Protein AF-A0A7V9URZ0-F1 (afdb_monomer_lite)

Foldseek 3Di:
DDPPPPQDPVSVVVCVPDNDPVSLLVVLVVVVQVLLVLLQQDDPPVPDCDLVNLLVVVCPPPDQDDPPDLVNLLSSLVSVVVVLVVTDPVNSCQLQPPNPPCPVVDDSVCCVDPVNVVVSVSSVSSVVSVVVSNLSSVLLVVLQVLLPDPDPPNPDDPPVDSDWDWDWDQDPPRDTDIDTPPSCSSCPPPDSLQFHQAPQRRRTDGHPDSPDRHRDPVSVVVVVVVVVVVVVVVVVVVD

Secondary structure (DSSP, 8-state):
--------HHHHHHHHHS--HHHHHHHHHHHHHHHHHHHHHSPPTTTPPPHHHHHHHHGGGS-PPPTTSHHHHHHHHHHHHHHHTTS-HHHHHHHHGGGTTTGGG--GGGTTSGGGHHHHHHHHHHHHHHHHHHHHHHHHHHHHHHTT-----TTSS--------EEEEE-GGG-EEEEEPHHHHHHTTS-GGGEEE-TTT--EEE-SSTT--SSSHHHHHHHHHHHHHHHHHHHHHT-

Sequence (239 aa):
MSRKELHTPEDRYRMYLHPTKDDLKSLKMERLERYIELANMLPSERVALDLDEFLREEAKDSAVPKEGTIESWVYKFKILLPYLDRFPSDFRDYVLGDAVEDYRKLDVTKLEDESSRPHLVAILGALDRYREFRQVREKLRLIARHFKKDTPQWSKFFHGSIGISTTLRMGHGGKLEIHLDHFVETVQGLEAERIRECPVCQRIFWAHPISKMSCSTRCRNLFNVRKHRALMKKNKAHK

Radius of gyration: 22.49 Å; chains: 1; bounding box: 73×41×57 Å

pLDDT: mean 83.59, std 13.34, range [35.88, 97.88]

Structure (mmCIF, N/CA/C/O backbone):
data_AF-A0A7V9URZ0-F1
#
_entry.id   AF-A0A7V9URZ0-F1
#
loop_
_atom_site.group_PDB
_atom_site.id
_atom_site.type_symbol
_atom_site.label_atom_id
_atom_site.label_alt_id
_atom_site.label_comp_id
_atom_site.label_asym_id
_atom_site.label_entity_id
_atom_site.label_seq_id
_atom_site.pdbx_PDB_ins_code
_atom_site.Cartn_x
_atom_site.Cartn_y
_atom_site.Cartn_z
_atom_site.occupancy
_atom_site.B_iso_or_equiv
_atom_site.auth_seq_id
_atom_site.auth_comp_id
_atom_site.auth_asym_id
_atom_site.auth_atom_id
_atom_site.pdbx_PDB_model_num
ATOM 1 N N . MET A 1 1 ? -3.549 12.862 -24.454 1.00 38.47 1 MET A N 1
ATOM 2 C CA . MET A 1 1 ? -4.997 12.572 -24.429 1.00 38.47 1 MET A CA 1
ATOM 3 C C . MET A 1 1 ? -5.457 12.665 -22.986 1.00 38.47 1 MET A C 1
ATOM 5 O O . MET A 1 1 ? -4.943 11.937 -22.146 1.00 38.47 1 MET A O 1
ATOM 9 N N . SER A 1 2 ? -6.285 13.663 -22.689 1.00 35.88 2 SER A N 1
ATOM 10 C CA . SER A 1 2 ? -6.680 14.061 -21.336 1.00 35.88 2 SER A CA 1
ATOM 11 C C . SER A 1 2 ? -7.869 13.219 -20.870 1.00 35.88 2 SER A C 1
ATOM 13 O O . SER A 1 2 ? -8.983 13.450 -21.324 1.00 35.88 2 SER A O 1
ATOM 15 N N . ARG A 1 3 ? -7.647 12.247 -19.971 1.00 43.66 3 ARG A N 1
ATOM 16 C CA . ARG A 1 3 ? -8.722 11.577 -19.214 1.00 43.66 3 ARG A CA 1
ATOM 17 C C . ARG A 1 3 ? -9.253 12.542 -18.150 1.00 43.66 3 ARG A C 1
ATOM 19 O O . ARG A 1 3 ? -8.839 12.490 -16.997 1.00 43.66 3 ARG A O 1
ATOM 26 N N . LYS A 1 4 ? -10.120 13.462 -18.555 1.00 47.94 4 LYS A N 1
ATOM 27 C CA . LYS A 1 4 ? -10.988 14.228 -17.652 1.00 47.94 4 LYS A CA 1
ATOM 28 C C . LYS A 1 4 ? -12.369 14.366 -18.287 1.00 47.94 4 LYS A C 1
ATOM 30 O O . LYS A 1 4 ? -12.877 15.467 -18.441 1.00 47.94 4 LYS A O 1
ATOM 35 N N . GLU A 1 5 ? -12.956 13.246 -18.686 1.00 56.69 5 GLU A N 1
ATOM 36 C CA . GLU A 1 5 ? -14.409 13.188 -18.811 1.00 56.69 5 GLU A CA 1
ATOM 37 C C . GLU A 1 5 ? -14.922 12.843 -17.416 1.00 56.69 5 GLU A C 1
ATOM 39 O O . GLU A 1 5 ? -14.713 11.748 -16.897 1.00 56.69 5 GLU A O 1
ATOM 44 N N . LEU A 1 6 ? -15.440 13.864 -16.735 1.00 44.16 6 LEU A N 1
ATOM 45 C CA . LEU A 1 6 ? -16.099 13.715 -15.447 1.00 44.16 6 LEU A CA 1
ATOM 46 C C . LEU A 1 6 ? -17.379 12.914 -15.693 1.00 44.16 6 LEU A C 1
ATOM 48 O O . LEU A 1 6 ? -18.340 13.457 -16.226 1.00 44.16 6 LEU A O 1
ATOM 52 N N . HIS A 1 7 ? -17.369 11.630 -15.329 1.00 66.62 7 HIS A N 1
ATOM 53 C CA . HIS A 1 7 ? -18.578 10.808 -15.269 1.00 66.62 7 HIS A CA 1
ATOM 54 C C . HIS A 1 7 ? -19.665 11.546 -14.488 1.00 66.62 7 HIS A C 1
ATOM 56 O O . HIS A 1 7 ? -19.395 12.035 -13.380 1.00 66.62 7 HIS A O 1
ATOM 62 N N . THR A 1 8 ? -20.874 11.624 -15.049 1.00 81.00 8 THR A N 1
ATOM 63 C CA . THR A 1 8 ? -22.004 12.209 -14.327 1.00 81.00 8 THR A CA 1
ATOM 64 C C . THR A 1 8 ? -22.307 11.365 -13.080 1.00 81.00 8 THR A C 1
ATOM 66 O O . THR A 1 8 ? -21.913 10.193 -12.995 1.00 81.00 8 THR A O 1
ATOM 69 N N . PRO A 1 9 ? -22.983 11.923 -12.063 1.00 73.88 9 PRO A N 1
ATOM 70 C CA . PRO A 1 9 ? -23.456 11.134 -10.930 1.00 73.88 9 PRO A CA 1
ATOM 71 C C . PRO A 1 9 ? -24.285 9.906 -11.350 1.00 73.88 9 PRO A C 1
ATOM 73 O O . PRO A 1 9 ? -24.167 8.864 -10.702 1.00 73.88 9 PRO A O 1
ATOM 76 N N . GLU A 1 10 ? -25.058 9.978 -12.447 1.00 71.69 10 GLU A N 1
ATOM 77 C CA . GLU A 1 10 ? -25.803 8.822 -12.971 1.00 71.69 10 GLU A CA 1
ATOM 78 C C . GLU A 1 10 ? -24.891 7.731 -13.550 1.00 71.69 10 GLU A C 1
ATOM 80 O O . GLU A 1 10 ? -25.138 6.547 -13.311 1.00 71.69 10 GLU A O 1
ATOM 85 N N . ASP A 1 11 ? -23.809 8.097 -14.245 1.00 69.81 11 ASP A N 1
ATOM 86 C CA . ASP A 1 11 ? -22.825 7.131 -14.755 1.00 69.81 11 ASP A CA 1
ATOM 87 C C . ASP A 1 11 ? -22.147 6.367 -13.612 1.00 69.81 11 ASP A C 1
ATOM 89 O O . ASP A 1 11 ? -21.963 5.147 -13.686 1.00 69.81 11 ASP A O 1
ATOM 93 N N . ARG A 1 12 ? -21.843 7.064 -12.507 1.00 66.94 12 ARG A N 1
ATOM 94 C CA . ARG A 1 12 ? -21.329 6.421 -11.289 1.00 66.94 12 ARG A CA 1
ATOM 95 C C . ARG A 1 12 ? -22.351 5.440 -10.722 1.00 66.94 12 ARG A C 1
ATOM 97 O O . ARG A 1 12 ? -21.992 4.309 -10.414 1.00 66.94 12 ARG A O 1
ATOM 104 N N . TYR A 1 13 ? -23.624 5.828 -10.639 1.00 70.75 13 TYR A N 1
ATOM 105 C CA . TYR A 1 13 ? -24.702 4.951 -10.166 1.00 70.75 13 TYR A CA 1
ATOM 106 C C . TYR A 1 13 ? -24.879 3.695 -11.026 1.00 70.75 13 TYR A C 1
ATOM 108 O O . TYR A 1 13 ? -25.037 2.596 -10.490 1.00 70.75 13 TYR A O 1
ATOM 116 N N . ARG A 1 14 ? -24.798 3.826 -12.355 1.00 69.44 14 ARG A N 1
ATOM 117 C CA . ARG A 1 14 ? -24.900 2.691 -13.281 1.00 69.44 14 ARG A CA 1
ATOM 118 C C . ARG A 1 14 ? -23.749 1.695 -13.104 1.00 69.44 14 ARG A C 1
ATOM 120 O O . ARG A 1 14 ? -24.002 0.490 -13.107 1.00 69.44 14 ARG A O 1
ATOM 127 N N . MET A 1 15 ? -22.525 2.181 -12.871 1.00 63.62 15 MET A N 1
ATOM 128 C CA . MET A 1 15 ? -21.373 1.336 -12.519 1.00 63.62 15 MET A CA 1
ATOM 129 C C . MET A 1 15 ? -21.600 0.526 -11.236 1.00 63.62 15 MET A C 1
ATOM 131 O O . MET A 1 15 ? -21.127 -0.604 -11.149 1.00 63.62 15 MET A O 1
ATOM 135 N N . TYR A 1 16 ? -22.312 1.065 -10.242 1.00 69.19 16 TYR A N 1
ATOM 136 C CA . TYR A 1 16 ? -22.533 0.353 -8.978 1.00 69.19 16 TYR A CA 1
ATOM 137 C C . TYR A 1 16 ? -23.554 -0.784 -9.086 1.00 69.19 16 TYR A C 1
ATOM 139 O O . TYR A 1 16 ? -23.423 -1.776 -8.373 1.00 69.19 16 TYR A O 1
ATOM 147 N N . LEU A 1 17 ? -24.555 -0.666 -9.963 1.00 77.00 17 LEU A N 1
ATOM 148 C CA . LEU A 1 17 ? -25.628 -1.660 -10.063 1.00 77.00 17 LEU A CA 1
ATOM 149 C C . LEU A 1 17 ? -25.276 -2.825 -10.997 1.00 77.00 17 LEU A C 1
ATOM 151 O O . LEU A 1 17 ? -25.585 -3.974 -10.682 1.00 77.00 17 LEU A O 1
ATOM 155 N N . HIS A 1 18 ? -24.606 -2.552 -12.122 1.00 82.94 18 HIS A N 1
ATOM 156 C CA . HIS A 1 18 ? -24.269 -3.568 -13.128 1.00 82.94 18 HIS A CA 1
ATOM 157 C C . HIS A 1 18 ? -22.912 -3.279 -13.794 1.00 82.94 18 HIS A C 1
ATOM 159 O O . HIS A 1 18 ? -22.875 -2.913 -14.972 1.00 82.94 18 HIS A O 1
ATOM 165 N N . PRO A 1 19 ? -21.786 -3.424 -13.073 1.00 83.06 19 PRO A N 1
ATOM 166 C CA . PRO A 1 19 ? -20.475 -3.129 -13.633 1.00 83.06 19 PRO A CA 1
ATOM 167 C C . PRO A 1 19 ? -20.129 -4.109 -14.759 1.00 83.06 19 PRO A C 1
ATOM 169 O O . PRO A 1 19 ? -20.250 -5.330 -14.612 1.00 83.06 19 PRO A O 1
ATOM 172 N N . THR A 1 20 ? -19.656 -3.588 -15.890 1.00 89.06 20 THR A N 1
ATOM 173 C CA . THR A 1 20 ? -19.081 -4.422 -16.947 1.00 89.06 20 THR A CA 1
ATOM 174 C C . THR A 1 20 ? -17.734 -5.005 -16.499 1.00 89.06 20 THR A C 1
ATOM 176 O O . THR A 1 20 ? -17.126 -4.572 -15.516 1.00 89.06 20 THR A O 1
ATOM 179 N N . LYS A 1 21 ? -17.214 -5.998 -17.233 1.00 87.94 21 LYS A N 1
ATOM 180 C CA . LYS A 1 21 ? -15.870 -6.542 -16.958 1.00 87.94 21 LYS A CA 1
ATOM 181 C C . LYS A 1 21 ? -14.780 -5.467 -17.052 1.00 87.94 21 LYS A C 1
ATOM 183 O O . LYS A 1 21 ? -13.823 -5.512 -16.279 1.00 87.94 21 LYS A O 1
ATOM 188 N N . ASP A 1 22 ? -14.937 -4.512 -17.965 1.00 88.50 22 ASP A N 1
ATOM 189 C CA . ASP A 1 22 ? -13.991 -3.411 -18.141 1.00 88.50 22 ASP A CA 1
ATOM 190 C C . ASP A 1 22 ? -14.096 -2.387 -17.004 1.00 88.50 22 ASP A C 1
ATOM 192 O O . ASP A 1 22 ? -13.061 -1.930 -16.511 1.00 88.50 22 ASP A O 1
ATOM 196 N N . ASP A 1 23 ? -15.305 -2.122 -16.496 1.00 86.19 23 ASP A N 1
ATOM 197 C CA . ASP A 1 23 ? -15.519 -1.265 -15.319 1.00 86.19 23 ASP A CA 1
ATOM 198 C C . ASP A 1 23 ? -14.847 -1.852 -14.076 1.00 86.19 23 ASP A C 1
ATOM 200 O O . ASP A 1 23 ? -14.104 -1.163 -13.374 1.00 86.19 23 ASP A O 1
ATOM 204 N N . LEU A 1 24 ? -15.034 -3.156 -13.837 1.00 87.31 24 LEU A N 1
ATOM 205 C CA . LEU A 1 24 ? -14.382 -3.861 -12.731 1.00 87.31 24 LEU A CA 1
ATOM 206 C C . LEU A 1 24 ? -12.860 -3.809 -12.856 1.00 87.31 24 LEU A C 1
ATOM 208 O O . LEU A 1 24 ? -12.161 -3.601 -11.862 1.00 87.31 24 LEU A O 1
ATOM 212 N N . LYS A 1 25 ? -12.331 -3.983 -14.071 1.00 90.50 25 LYS A N 1
ATOM 213 C CA . LYS A 1 25 ? -10.893 -3.889 -14.326 1.00 90.50 25 LYS A CA 1
ATOM 214 C C . LYS A 1 25 ? -10.374 -2.476 -14.062 1.00 90.50 25 LYS A C 1
ATOM 216 O O . LYS A 1 25 ? -9.327 -2.337 -13.435 1.00 90.50 25 LYS A O 1
ATOM 221 N N . SER A 1 26 ? -11.095 -1.444 -14.498 1.00 90.19 26 SER A N 1
ATOM 222 C CA . SER A 1 26 ? -10.733 -0.044 -14.257 1.00 90.19 26 SER A CA 1
ATOM 223 C C . SER A 1 26 ? -10.726 0.286 -12.764 1.00 90.19 26 SER A C 1
ATOM 225 O O . SER A 1 26 ? -9.738 0.815 -12.260 1.00 90.19 26 SER A O 1
ATOM 227 N N . LEU A 1 27 ? -11.767 -0.124 -12.034 1.00 90.62 27 LEU A N 1
ATOM 228 C CA . LEU A 1 27 ? -11.871 0.076 -10.589 1.00 90.62 27 LEU A CA 1
ATOM 229 C C . LEU A 1 27 ? -10.744 -0.635 -9.827 1.00 90.62 27 LEU A C 1
ATOM 231 O O . LEU A 1 27 ? -10.136 -0.063 -8.923 1.00 90.62 27 LEU A O 1
ATOM 235 N N . LYS A 1 28 ? -10.429 -1.881 -10.200 1.00 93.69 28 LYS A N 1
ATOM 236 C CA . LYS A 1 28 ? -9.294 -2.619 -9.626 1.00 93.69 28 LYS A CA 1
ATOM 237 C C . LYS A 1 28 ? -7.965 -1.920 -9.897 1.00 93.69 28 LYS A C 1
ATOM 239 O O . LYS A 1 28 ? -7.124 -1.852 -9.005 1.00 93.69 28 LYS A O 1
ATOM 244 N N . MET A 1 29 ? -7.782 -1.383 -11.102 1.00 94.56 29 MET A N 1
ATOM 245 C CA . MET A 1 29 ? -6.578 -0.633 -11.454 1.00 94.56 29 MET A CA 1
ATOM 246 C C . MET A 1 29 ? -6.441 0.655 -10.642 1.00 94.56 29 MET A C 1
ATOM 248 O O . MET A 1 29 ? -5.364 0.903 -10.110 1.00 94.56 29 MET A O 1
ATOM 252 N N . GLU A 1 30 ? -7.514 1.428 -10.484 1.00 93.50 30 GLU A N 1
ATOM 253 C CA . GLU A 1 30 ? -7.525 2.638 -9.653 1.00 93.50 30 GLU A CA 1
ATOM 254 C C . GLU A 1 30 ? -7.171 2.319 -8.192 1.00 93.50 30 GLU A C 1
ATOM 256 O O . GLU A 1 30 ? -6.294 2.950 -7.600 1.00 93.50 30 GLU A O 1
ATOM 261 N N . ARG A 1 31 ? -7.778 1.267 -7.627 1.00 93.38 31 ARG A N 1
ATOM 262 C CA . ARG A 1 31 ? -7.462 0.792 -6.271 1.00 93.38 31 ARG A CA 1
ATOM 263 C C . ARG A 1 31 ? -6.008 0.341 -6.139 1.00 93.38 31 ARG A C 1
ATOM 265 O O . ARG A 1 31 ? -5.354 0.678 -5.155 1.00 93.38 31 ARG A O 1
ATOM 272 N N . LEU A 1 32 ? -5.479 -0.392 -7.122 1.00 95.25 32 LEU A N 1
ATOM 273 C CA . LEU A 1 32 ? -4.075 -0.803 -7.126 1.00 95.25 32 LEU A CA 1
ATOM 274 C C . LEU A 1 32 ? -3.136 0.407 -7.193 1.00 95.25 32 LEU A C 1
ATOM 276 O O . LEU A 1 32 ? -2.148 0.452 -6.463 1.00 95.25 32 LEU A O 1
ATOM 280 N N . GLU A 1 33 ? -3.421 1.383 -8.054 1.00 94.88 33 GLU A N 1
ATOM 281 C CA . GLU A 1 33 ? -2.630 2.611 -8.154 1.00 94.88 33 GLU A CA 1
ATOM 282 C C . GLU A 1 33 ? -2.636 3.375 -6.832 1.00 94.88 33 GLU A C 1
ATOM 284 O O . GLU A 1 33 ? -1.565 3.774 -6.365 1.00 94.88 33 GLU A O 1
ATOM 289 N N . ARG A 1 34 ? -3.798 3.467 -6.172 1.00 91.62 34 ARG A N 1
ATOM 290 C CA . ARG A 1 34 ? -3.897 4.035 -4.829 1.00 91.62 34 ARG A CA 1
ATOM 291 C C . ARG A 1 34 ? -3.048 3.256 -3.835 1.00 91.62 34 ARG A C 1
ATOM 293 O O . ARG A 1 34 ? -2.254 3.878 -3.143 1.00 91.62 34 ARG A O 1
ATOM 300 N N . TYR A 1 35 ? -3.125 1.923 -3.796 1.00 92.81 35 TYR A N 1
ATOM 301 C CA . TYR A 1 35 ? -2.273 1.104 -2.923 1.00 92.81 35 TYR A CA 1
ATOM 302 C C . TYR A 1 35 ? -0.777 1.290 -3.193 1.00 92.81 35 TYR A C 1
ATOM 304 O O . TYR A 1 35 ? 0.015 1.298 -2.255 1.00 92.81 35 TYR A O 1
ATOM 312 N N . ILE A 1 36 ? -0.370 1.448 -4.453 1.00 95.12 36 ILE A N 1
ATOM 313 C CA . ILE A 1 36 ? 1.026 1.702 -4.826 1.00 95.12 36 ILE A CA 1
ATOM 314 C C . ILE A 1 36 ? 1.474 3.087 -4.354 1.00 95.12 36 ILE A C 1
ATOM 316 O O . ILE A 1 36 ? 2.581 3.224 -3.831 1.00 95.12 36 ILE A O 1
ATOM 320 N N . GLU A 1 37 ? 0.656 4.117 -4.561 1.00 92.38 37 GLU A N 1
ATOM 321 C CA . GLU A 1 37 ? 0.922 5.479 -4.095 1.00 92.38 37 GLU A CA 1
ATOM 322 C C . GLU A 1 37 ? 1.130 5.486 -2.580 1.00 92.38 37 GLU A C 1
ATOM 324 O O . GLU A 1 37 ? 2.194 5.870 -2.091 1.00 92.38 37 GLU A O 1
ATOM 329 N N . LEU A 1 38 ? 0.141 4.940 -1.882 1.00 86.94 38 LEU A N 1
ATOM 330 C CA . LEU A 1 38 ? 0.117 4.682 -0.458 1.00 86.94 38 LEU A CA 1
ATOM 331 C C . LEU A 1 38 ? 1.398 3.947 -0.009 1.00 86.94 38 LEU A C 1
ATOM 333 O O . LEU A 1 38 ? 2.206 4.502 0.731 1.00 86.94 38 LEU A O 1
ATOM 337 N N . ALA A 1 39 ? 1.696 2.763 -0.541 1.00 90.06 39 ALA A N 1
ATOM 338 C CA . ALA A 1 39 ? 2.888 1.984 -0.184 1.00 90.06 39 ALA A CA 1
ATOM 339 C C . ALA A 1 39 ? 4.225 2.729 -0.395 1.00 90.06 39 ALA A C 1
ATOM 341 O O . ALA A 1 39 ? 5.224 2.431 0.274 1.00 90.06 39 ALA A O 1
ATOM 342 N N . ASN A 1 40 ? 4.270 3.686 -1.325 1.00 91.88 40 ASN A N 1
ATOM 343 C CA . ASN A 1 40 ? 5.439 4.526 -1.583 1.00 91.88 40 ASN A CA 1
ATOM 344 C C . ASN A 1 40 ? 5.576 5.723 -0.635 1.00 91.88 40 ASN A C 1
ATOM 346 O O . ASN A 1 40 ? 6.649 6.330 -0.621 1.00 91.88 40 ASN A O 1
ATOM 350 N N . MET A 1 41 ? 4.536 6.065 0.130 1.00 88.81 41 MET A N 1
ATOM 351 C CA . MET A 1 41 ? 4.607 7.083 1.182 1.00 88.81 41 MET A CA 1
ATOM 352 C C . MET A 1 41 ? 5.410 6.579 2.382 1.00 88.81 41 MET A C 1
ATOM 354 O O . MET A 1 41 ? 6.083 7.376 3.028 1.00 88.81 41 MET A O 1
ATOM 358 N N . LEU A 1 42 ? 5.434 5.264 2.638 1.00 84.44 42 LEU A N 1
ATOM 359 C CA . LEU A 1 42 ? 6.291 4.706 3.685 1.00 84.44 42 LEU A CA 1
ATOM 360 C C . LEU A 1 42 ? 7.775 4.824 3.327 1.00 84.44 42 LEU A C 1
ATOM 362 O O . LEU A 1 42 ? 8.161 4.544 2.182 1.00 84.44 42 LEU A O 1
ATOM 366 N N . PRO A 1 43 ? 8.657 5.106 4.302 1.00 75.25 43 PRO A N 1
ATOM 367 C CA . PRO A 1 43 ? 10.088 5.193 4.054 1.00 75.25 43 PRO A CA 1
ATOM 368 C C . PRO A 1 43 ? 10.604 3.791 3.730 1.00 75.25 43 PRO A C 1
ATOM 370 O O . PRO A 1 43 ? 10.073 2.798 4.234 1.00 75.25 43 PRO A O 1
ATOM 373 N N . SER A 1 44 ? 11.572 3.645 2.820 1.00 69.75 44 SER A N 1
ATOM 374 C CA . SER A 1 44 ? 12.150 2.323 2.504 1.00 69.75 44 SER A CA 1
ATOM 375 C C . SER A 1 44 ? 12.609 1.611 3.785 1.00 69.75 44 SER A C 1
ATOM 377 O O . SER A 1 44 ? 13.033 2.307 4.698 1.00 69.75 44 SER A O 1
ATOM 379 N N . GLU A 1 45 ? 12.599 0.271 3.846 1.00 63.91 45 GLU A N 1
ATOM 380 C CA . GLU A 1 45 ? 13.095 -0.505 5.018 1.00 63.91 45 GLU A CA 1
ATOM 381 C C . GLU A 1 45 ? 14.487 -0.061 5.494 1.00 63.91 45 GLU A C 1
ATOM 383 O O . GLU A 1 45 ? 14.839 -0.227 6.646 1.00 63.91 45 GLU A O 1
ATOM 388 N N . ARG A 1 46 ? 15.286 0.538 4.604 1.00 56.19 46 ARG A N 1
ATOM 389 C CA . ARG A 1 46 ? 16.613 1.076 4.926 1.00 56.19 46 ARG A CA 1
ATOM 390 C C . ARG A 1 46 ? 16.608 2.380 5.736 1.00 56.19 46 ARG A C 1
ATOM 392 O O . ARG A 1 46 ? 17.678 2.835 6.110 1.00 56.19 46 ARG A O 1
ATOM 399 N N . VAL A 1 47 ? 15.456 3.033 5.877 1.00 53.88 47 VAL A N 1
ATOM 400 C CA . VAL A 1 47 ? 15.313 4.398 6.420 1.00 53.88 47 VAL A CA 1
ATOM 401 C C . VAL A 1 47 ? 14.228 4.469 7.493 1.00 53.88 47 VAL A C 1
ATOM 403 O O . VAL A 1 47 ? 14.328 5.285 8.401 1.00 53.88 47 VAL A O 1
ATOM 406 N N . ALA A 1 48 ? 13.186 3.643 7.396 1.00 52.78 48 ALA A N 1
ATOM 407 C CA . ALA A 1 48 ? 12.199 3.543 8.456 1.00 52.78 48 ALA A CA 1
ATOM 408 C C . ALA A 1 48 ? 12.770 2.665 9.568 1.00 52.78 48 ALA A C 1
ATOM 410 O O . ALA A 1 48 ? 12.957 1.473 9.336 1.00 52.78 48 ALA A O 1
ATOM 411 N N . LEU A 1 49 ? 12.958 3.236 10.761 1.00 55.09 49 LEU A N 1
ATOM 412 C CA . LEU A 1 49 ? 12.729 2.447 11.965 1.00 55.09 49 LEU A CA 1
ATOM 413 C C . LEU A 1 49 ? 11.330 1.852 11.792 1.00 55.09 49 LEU A C 1
ATOM 415 O O . LEU A 1 49 ? 10.378 2.583 11.475 1.00 55.09 49 LEU A O 1
ATOM 419 N N . ASP A 1 50 ? 11.226 0.531 11.882 1.00 67.56 50 ASP A N 1
ATOM 420 C CA . ASP A 1 50 ? 9.930 -0.139 11.932 1.00 67.56 50 ASP A CA 1
ATOM 421 C C . ASP A 1 50 ? 9.066 0.574 12.987 1.00 67.56 50 ASP A C 1
ATOM 423 O O . ASP A 1 50 ? 9.621 1.058 13.970 1.00 67.56 50 ASP A O 1
ATOM 427 N N . LEU A 1 51 ? 7.740 0.675 12.842 1.00 68.56 51 LEU A N 1
ATOM 428 C CA . LEU A 1 51 ? 6.934 1.197 13.957 1.00 68.56 51 LEU A CA 1
ATOM 429 C C . LEU A 1 51 ? 7.253 0.393 15.221 1.00 68.56 51 LEU A C 1
ATOM 431 O O . LEU A 1 51 ? 7.360 0.977 16.281 1.00 68.56 51 LEU A O 1
ATOM 435 N N . ASP A 1 52 ? 7.529 -0.906 15.090 1.00 70.50 52 ASP A N 1
ATOM 436 C CA . ASP A 1 52 ? 7.979 -1.769 16.187 1.00 70.50 52 ASP A CA 1
ATOM 437 C C . ASP A 1 52 ? 9.374 -1.417 16.732 1.00 70.50 52 ASP A C 1
ATOM 439 O O . ASP A 1 52 ? 9.697 -1.748 17.869 1.00 70.50 52 ASP A O 1
ATOM 443 N N . GLU A 1 53 ? 10.226 -0.782 15.934 1.00 75.00 53 GLU A N 1
ATOM 444 C CA . GLU A 1 53 ? 11.543 -0.288 16.339 1.00 75.00 53 GLU A CA 1
ATOM 445 C C . GLU A 1 53 ? 11.437 1.109 16.958 1.00 75.00 53 GLU A C 1
ATOM 447 O O . GLU A 1 53 ? 12.004 1.339 18.016 1.00 75.00 53 GLU A O 1
ATOM 452 N N . PHE A 1 54 ? 10.621 1.995 16.383 1.00 73.31 54 PHE A N 1
ATOM 453 C CA . PHE A 1 54 ? 10.265 3.287 16.968 1.00 73.31 54 PHE A CA 1
ATOM 454 C C . PHE A 1 54 ? 9.545 3.105 18.315 1.00 73.31 54 PHE A C 1
ATOM 456 O O . PHE A 1 54 ? 9.903 3.741 19.299 1.00 73.31 54 PHE A O 1
ATOM 463 N N . LEU A 1 55 ? 8.608 2.152 18.391 1.00 70.25 55 LEU A N 1
ATOM 464 C CA . LEU A 1 55 ? 7.971 1.686 19.625 1.00 70.25 55 LEU A CA 1
ATOM 465 C C . LEU A 1 55 ? 9.017 1.171 20.613 1.00 70.25 55 LEU A C 1
ATOM 467 O O . LEU A 1 55 ? 8.925 1.480 21.791 1.00 70.25 55 LEU A O 1
ATOM 471 N N . ARG A 1 56 ? 10.012 0.398 20.156 1.00 76.56 56 ARG A N 1
ATOM 472 C CA . ARG A 1 56 ? 11.092 -0.101 21.020 1.00 76.56 56 ARG A CA 1
ATOM 473 C C . ARG A 1 56 ? 12.005 1.007 21.527 1.00 76.56 56 ARG A C 1
ATOM 475 O O . ARG A 1 56 ? 12.477 0.894 22.650 1.00 76.56 56 ARG A O 1
ATOM 482 N N . GLU A 1 57 ? 12.284 2.029 20.726 1.00 81.56 57 GLU A N 1
ATOM 483 C CA . GLU A 1 57 ? 13.090 3.180 21.136 1.00 81.56 57 GLU A CA 1
ATOM 484 C C . GLU A 1 57 ? 12.356 4.041 22.164 1.00 81.56 57 GLU A C 1
ATOM 486 O O . GLU A 1 57 ? 12.915 4.289 23.228 1.00 81.56 57 GLU A O 1
ATOM 491 N N . GLU A 1 58 ? 11.098 4.399 21.904 1.00 75.94 58 GLU A N 1
ATOM 492 C CA . GLU A 1 58 ? 10.240 5.149 22.838 1.00 75.94 58 GLU A CA 1
ATOM 493 C C . GLU A 1 58 ? 9.926 4.349 24.119 1.00 75.94 58 GLU A C 1
ATOM 495 O O . GLU A 1 58 ? 9.746 4.910 25.198 1.00 75.94 58 GLU A O 1
ATOM 500 N N . ALA A 1 59 ? 9.889 3.015 24.035 1.00 73.94 59 ALA A N 1
ATOM 501 C CA . ALA A 1 59 ? 9.660 2.136 25.179 1.00 73.94 59 ALA A CA 1
ATOM 502 C C . ALA A 1 59 ? 10.863 1.979 26.116 1.00 73.94 59 ALA A C 1
ATOM 504 O O . ALA A 1 59 ? 10.678 1.458 27.214 1.00 73.94 59 ALA A O 1
ATOM 505 N N . LYS A 1 60 ? 12.082 2.391 25.731 1.00 80.69 60 LYS A N 1
ATOM 506 C CA . LYS A 1 60 ? 13.277 2.193 26.579 1.00 80.69 60 LYS A CA 1
ATOM 507 C C . LYS A 1 60 ? 13.135 2.829 27.963 1.00 80.69 60 LYS A C 1
ATOM 509 O O . LYS A 1 60 ? 13.682 2.287 28.919 1.00 80.69 60 LYS A O 1
ATOM 514 N N . ASP A 1 61 ? 12.339 3.892 28.063 1.00 76.12 61 ASP A N 1
ATOM 515 C CA . ASP A 1 61 ? 12.162 4.669 29.291 1.00 76.12 61 ASP A CA 1
ATOM 516 C C . ASP A 1 61 ? 10.756 4.532 29.912 1.00 76.12 61 ASP A C 1
ATOM 518 O O . ASP A 1 61 ? 10.466 5.153 30.933 1.00 76.12 61 ASP A O 1
ATOM 522 N N . SER A 1 62 ? 9.863 3.722 29.325 1.00 79.06 62 SER A N 1
ATOM 523 C CA . SER A 1 62 ? 8.461 3.594 29.756 1.00 79.06 62 SER A CA 1
ATOM 524 C C . SER A 1 62 ? 8.049 2.142 29.988 1.00 79.06 62 SER A C 1
ATOM 526 O O . SER A 1 62 ? 8.378 1.250 29.211 1.00 79.06 62 SER A O 1
ATOM 528 N N . ALA A 1 63 ? 7.255 1.893 31.033 1.00 84.38 63 ALA A N 1
ATOM 529 C CA . ALA A 1 63 ? 6.654 0.581 31.255 1.00 84.38 63 ALA A CA 1
ATOM 530 C C . ALA A 1 63 ? 5.692 0.240 30.102 1.00 84.38 63 ALA A C 1
ATOM 532 O O . ALA A 1 63 ? 4.644 0.870 29.955 1.00 84.38 63 ALA A O 1
ATOM 533 N N . VAL A 1 64 ? 6.052 -0.749 29.278 1.00 83.44 64 VAL A N 1
ATOM 534 C CA . VAL A 1 64 ? 5.215 -1.204 28.159 1.00 83.44 64 VAL A CA 1
ATOM 535 C C . VAL A 1 64 ? 3.966 -1.896 28.716 1.00 83.44 64 VAL A C 1
ATOM 537 O O . VAL A 1 64 ? 4.103 -2.896 29.430 1.00 83.44 64 VAL A O 1
ATOM 540 N N . PRO A 1 65 ? 2.748 -1.416 28.400 1.00 85.81 65 PRO A N 1
ATOM 541 C CA . PRO A 1 65 ? 1.529 -2.072 28.852 1.00 85.81 65 PRO A CA 1
ATOM 542 C C . PRO A 1 65 ? 1.395 -3.482 28.268 1.00 85.81 65 PRO A C 1
ATOM 544 O O . PRO A 1 65 ? 1.858 -3.758 27.156 1.00 85.81 65 PRO A O 1
ATOM 547 N N . LYS A 1 66 ? 0.711 -4.371 28.995 1.00 86.88 66 LYS A N 1
ATOM 548 C CA . LYS A 1 66 ? 0.470 -5.754 28.563 1.00 86.88 66 LYS A CA 1
ATOM 549 C C . LYS A 1 66 ? -0.253 -5.782 27.212 1.00 86.88 66 LYS A C 1
ATOM 551 O O . LYS A 1 66 ? -1.225 -5.068 26.998 1.00 86.88 66 LYS A O 1
ATOM 556 N N . GLU A 1 67 ? 0.204 -6.626 26.293 1.00 87.94 67 GLU A N 1
ATOM 557 C CA . GLU A 1 67 ? -0.395 -6.706 24.961 1.00 87.94 67 GLU A CA 1
ATOM 558 C C . GLU A 1 67 ? -1.870 -7.140 25.016 1.00 87.94 67 GLU A C 1
ATOM 560 O O . GLU A 1 67 ? -2.247 -8.028 25.781 1.00 87.94 67 GLU A O 1
ATOM 565 N N . GLY A 1 68 ? -2.703 -6.488 24.200 1.00 86.50 68 GLY A N 1
ATOM 566 C CA . GLY A 1 68 ? -4.143 -6.745 24.132 1.00 86.50 68 GLY A CA 1
ATOM 567 C C . GLY A 1 68 ? -4.989 -5.973 25.148 1.00 86.50 68 GLY A C 1
ATOM 568 O O . GLY A 1 68 ? -6.202 -6.162 25.154 1.00 86.50 68 GLY A O 1
ATOM 569 N N . THR A 1 69 ? -4.393 -5.111 25.979 1.00 89.69 69 THR A N 1
ATOM 570 C CA . THR A 1 69 ? -5.148 -4.209 26.865 1.00 89.69 69 THR A CA 1
ATOM 571 C C . THR A 1 69 ? -5.435 -2.856 26.205 1.00 89.69 69 THR A C 1
ATOM 573 O O . THR A 1 69 ? -4.772 -2.468 25.235 1.00 89.69 69 THR A O 1
ATOM 576 N N . ILE A 1 70 ? -6.409 -2.116 26.748 1.00 87.31 70 ILE A N 1
ATOM 577 C CA . ILE A 1 70 ? -6.763 -0.764 26.287 1.00 87.31 70 ILE A CA 1
ATOM 578 C C . ILE A 1 70 ? -5.545 0.162 26.368 1.00 87.31 70 ILE A C 1
ATOM 580 O O . ILE A 1 70 ? -5.245 0.882 25.415 1.00 87.31 70 ILE A O 1
ATOM 584 N N . GLU A 1 71 ? -4.788 0.090 27.462 1.00 87.12 71 GLU A N 1
ATOM 585 C CA . GLU A 1 71 ? -3.574 0.876 27.674 1.00 87.12 71 GLU A CA 1
ATOM 586 C C . GLU A 1 71 ? -2.536 0.588 26.591 1.00 87.12 71 GLU A C 1
ATOM 588 O O . GLU A 1 71 ? -1.896 1.516 26.102 1.00 87.12 71 GLU A O 1
ATOM 593 N N . SER A 1 72 ? -2.395 -0.672 26.162 1.00 87.69 72 SER A N 1
ATOM 594 C CA . SER A 1 72 ? -1.478 -1.053 25.082 1.00 87.69 72 SER A CA 1
ATOM 595 C C . SER A 1 72 ? -1.882 -0.443 23.742 1.00 87.69 72 SER A C 1
ATOM 597 O O . SER A 1 72 ? -1.027 0.062 23.012 1.00 87.69 72 SER A O 1
ATOM 599 N N . TRP A 1 73 ? -3.175 -0.431 23.409 1.00 87.81 73 TRP A N 1
ATOM 600 C CA . TRP A 1 73 ? -3.660 0.190 22.171 1.00 87.81 73 TRP A CA 1
ATOM 601 C C . TRP A 1 73 ? -3.470 1.702 22.184 1.00 87.81 73 TRP A C 1
ATOM 603 O O . TRP A 1 73 ? -2.966 2.269 21.216 1.00 87.81 73 TRP A O 1
ATOM 613 N N . VAL A 1 74 ? -3.802 2.349 23.298 1.00 86.25 74 VAL A N 1
ATOM 614 C CA . VAL A 1 74 ? -3.624 3.793 23.463 1.00 86.25 74 VAL A CA 1
ATOM 615 C C . VAL A 1 74 ? -2.148 4.167 23.425 1.00 86.25 74 VAL A C 1
ATOM 617 O O . VAL A 1 74 ? -1.784 5.141 22.772 1.00 86.25 74 VAL A O 1
ATOM 620 N N . TYR A 1 75 ? -1.288 3.380 24.070 1.00 86.19 75 TYR A N 1
ATOM 621 C CA . TYR A 1 75 ? 0.160 3.551 24.030 1.00 86.19 75 TYR A CA 1
ATOM 622 C C . TYR A 1 75 ? 0.697 3.458 22.595 1.00 86.19 75 TYR A C 1
ATOM 624 O O . TYR A 1 75 ? 1.345 4.390 22.119 1.00 86.19 75 TYR A O 1
ATOM 632 N N . LYS A 1 76 ? 0.347 2.393 21.857 1.00 87.19 76 LYS A N 1
ATOM 633 C CA . LYS A 1 76 ? 0.730 2.230 20.443 1.00 87.19 76 LYS A CA 1
ATOM 634 C C . LYS A 1 76 ? 0.229 3.391 19.583 1.00 87.19 76 LYS A C 1
ATOM 636 O O . LYS A 1 76 ? 0.956 3.874 18.720 1.00 87.19 76 LYS A O 1
ATOM 641 N N . PHE A 1 77 ? -0.990 3.866 19.827 1.00 87.12 77 PHE A N 1
ATOM 642 C CA . PHE A 1 77 ? -1.575 4.981 19.089 1.00 87.12 77 PHE A CA 1
ATOM 643 C C . PHE A 1 77 ? -0.900 6.326 19.391 1.00 87.12 77 PHE A C 1
ATOM 645 O O . PHE A 1 77 ? -0.608 7.086 18.468 1.00 87.12 77 PHE A O 1
ATOM 652 N N . LYS A 1 78 ? -0.575 6.602 20.661 1.00 85.62 78 LYS A N 1
ATOM 653 C CA . LYS A 1 78 ? 0.191 7.792 21.067 1.00 85.62 78 LYS A CA 1
ATOM 654 C C . LYS A 1 78 ? 1.550 7.868 20.383 1.00 85.62 78 LYS A C 1
ATOM 656 O O . LYS A 1 78 ? 1.996 8.967 20.085 1.00 85.62 78 LYS A O 1
ATOM 661 N N . ILE A 1 79 ? 2.169 6.723 20.112 1.00 85.50 79 ILE A N 1
ATOM 662 C CA . ILE A 1 79 ? 3.441 6.626 19.386 1.00 85.50 79 ILE A CA 1
ATOM 663 C C . ILE A 1 79 ? 3.223 6.712 17.870 1.00 85.50 79 ILE A C 1
ATOM 665 O O . ILE A 1 79 ? 4.009 7.338 17.157 1.00 85.50 79 ILE A O 1
ATOM 669 N N . LEU A 1 80 ? 2.126 6.146 17.361 1.00 86.56 80 LEU A N 1
ATOM 670 C CA . LEU A 1 80 ? 1.758 6.251 15.952 1.00 86.56 80 LEU A CA 1
ATOM 671 C C . LEU A 1 80 ? 1.537 7.712 15.523 1.00 86.56 80 LEU A C 1
ATOM 673 O O . LEU A 1 80 ? 1.964 8.082 14.436 1.00 86.56 80 LEU A O 1
ATOM 677 N N . LEU A 1 81 ? 0.921 8.561 16.349 1.00 87.25 81 LEU A N 1
ATOM 678 C CA . LEU A 1 81 ? 0.655 9.969 16.010 1.00 87.25 81 LEU A CA 1
ATOM 679 C C . LEU A 1 81 ? 1.907 10.778 15.591 1.00 87.25 81 LEU A C 1
ATOM 681 O O . LEU A 1 81 ? 1.933 11.253 14.454 1.00 87.25 81 LEU A O 1
ATOM 685 N N . PRO A 1 82 ? 2.959 10.920 16.422 1.00 86.44 82 PRO A N 1
ATOM 686 C CA . PRO A 1 82 ? 4.173 11.645 16.041 1.00 86.44 82 PRO A CA 1
ATOM 687 C C . PRO A 1 82 ? 4.938 10.949 14.908 1.00 86.44 82 PRO A C 1
ATOM 689 O O . PRO A 1 82 ? 5.654 11.600 14.146 1.00 86.44 82 PRO A O 1
ATOM 692 N N . TYR A 1 83 ? 4.785 9.630 14.758 1.00 85.38 83 TYR A N 1
ATOM 693 C CA . TYR A 1 83 ? 5.302 8.921 13.593 1.00 85.38 83 TYR A CA 1
ATOM 694 C C . TYR A 1 83 ? 4.587 9.371 12.309 1.00 85.38 83 TYR A C 1
ATOM 696 O O . TYR A 1 83 ? 5.254 9.674 11.319 1.00 85.38 83 TYR A O 1
ATOM 704 N N . LEU A 1 84 ? 3.252 9.474 12.327 1.00 87.62 84 LEU A N 1
ATOM 705 C CA . LEU A 1 84 ? 2.437 9.920 11.192 1.00 87.62 84 LEU A CA 1
ATOM 706 C C . LEU A 1 84 ? 2.703 11.379 10.794 1.00 87.62 84 LEU A C 1
ATOM 708 O O . LEU A 1 84 ? 2.590 11.704 9.615 1.00 87.62 84 LEU A O 1
ATOM 712 N N . ASP A 1 85 ? 3.136 12.233 11.723 1.00 88.06 85 ASP A N 1
ATOM 713 C CA . ASP A 1 85 ? 3.520 13.625 11.434 1.00 88.06 85 ASP A CA 1
ATOM 714 C C . ASP A 1 85 ? 4.738 13.748 10.495 1.00 88.06 85 ASP A C 1
ATOM 716 O O . ASP A 1 85 ? 4.996 14.814 9.936 1.00 88.06 85 ASP A O 1
ATOM 720 N N . ARG A 1 86 ? 5.477 12.655 10.261 1.00 87.12 86 ARG A N 1
ATOM 721 C CA . ARG A 1 86 ? 6.588 12.600 9.293 1.00 87.12 86 ARG A CA 1
ATOM 722 C C . ARG A 1 86 ? 6.125 12.370 7.850 1.00 87.12 86 ARG A C 1
ATOM 724 O O . ARG A 1 86 ? 6.961 12.320 6.945 1.00 87.12 86 ARG A O 1
ATOM 731 N N . PHE A 1 87 ? 4.825 12.192 7.630 1.00 87.56 87 PHE A N 1
ATOM 732 C CA . PHE A 1 87 ? 4.237 11.848 6.339 1.00 87.56 87 PHE A CA 1
ATOM 733 C C . PHE A 1 87 ? 3.341 12.969 5.796 1.00 87.56 87 PHE A C 1
ATOM 735 O O . PHE A 1 87 ? 2.922 13.846 6.550 1.00 87.56 87 PHE A O 1
ATO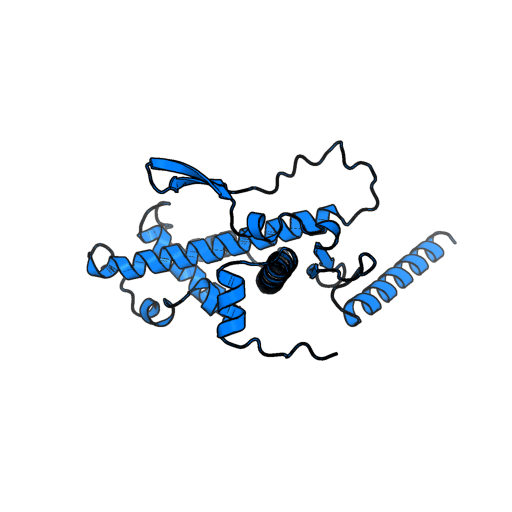M 742 N N . PRO A 1 88 ? 3.026 12.957 4.485 1.00 89.31 88 PRO A N 1
ATOM 743 C CA . PRO A 1 88 ? 2.043 13.874 3.912 1.00 89.31 88 PRO A CA 1
ATOM 744 C C . PRO A 1 88 ? 0.680 13.779 4.615 1.00 89.31 88 PRO A C 1
ATOM 746 O O . PRO A 1 88 ? 0.284 12.686 5.031 1.00 89.31 88 PRO A O 1
ATOM 749 N N . SER A 1 89 ? -0.050 14.900 4.672 1.00 88.38 89 SER A N 1
ATOM 750 C CA . SER A 1 89 ? -1.392 14.992 5.275 1.00 88.38 89 SER A CA 1
ATOM 751 C C . SER A 1 89 ? -2.318 13.895 4.771 1.00 88.38 89 SER A C 1
ATOM 753 O O . SER A 1 89 ? -2.864 13.160 5.573 1.00 88.38 89 SER A O 1
ATOM 755 N N . ASP A 1 90 ? -2.366 13.664 3.460 1.00 86.06 90 ASP A N 1
ATOM 756 C CA . ASP A 1 90 ? -3.275 12.687 2.857 1.00 86.06 90 ASP A CA 1
ATOM 757 C C . ASP A 1 90 ? -3.054 11.256 3.377 1.00 86.06 90 ASP A C 1
ATOM 759 O O . ASP A 1 90 ? -3.991 10.460 3.444 1.00 86.06 90 ASP A O 1
ATOM 763 N N . PHE A 1 91 ? -1.812 10.906 3.734 1.00 87.94 91 PHE A N 1
ATOM 764 C CA . PHE A 1 91 ? -1.513 9.615 4.349 1.00 87.94 91 PHE A CA 1
ATOM 765 C C . PHE A 1 91 ? -1.956 9.582 5.807 1.00 87.94 91 PHE A C 1
ATOM 767 O O . PHE A 1 91 ? -2.584 8.617 6.246 1.00 87.94 91 PHE A O 1
ATOM 774 N N . ARG A 1 92 ? -1.621 10.637 6.552 1.00 89.62 92 ARG A N 1
ATOM 775 C CA . ARG A 1 92 ? -2.017 10.791 7.947 1.00 89.62 92 ARG A CA 1
ATOM 776 C C . ARG A 1 92 ? -3.542 10.748 8.079 1.00 89.62 92 ARG A C 1
ATOM 778 O O . ARG A 1 92 ? -4.039 9.979 8.894 1.00 89.62 92 ARG A O 1
ATOM 785 N N . ASP A 1 93 ? -4.261 11.481 7.242 1.00 89.00 93 ASP A N 1
ATOM 786 C CA . ASP A 1 93 ? -5.722 11.558 7.218 1.00 89.00 93 ASP A CA 1
ATOM 787 C C . ASP A 1 93 ? -6.340 10.216 6.827 1.00 89.00 93 ASP A C 1
ATOM 789 O O . ASP A 1 93 ? -7.309 9.781 7.437 1.00 89.00 93 ASP A O 1
ATOM 793 N N . TYR A 1 94 ? -5.738 9.483 5.885 1.00 88.12 94 TYR A N 1
ATOM 794 C CA . TYR A 1 94 ? -6.176 8.122 5.569 1.00 88.12 94 TYR A CA 1
ATOM 795 C C . TYR A 1 94 ? -6.049 7.175 6.773 1.00 88.12 94 TYR A C 1
ATOM 797 O O . TYR A 1 94 ? -6.969 6.413 7.076 1.00 88.12 94 TYR A O 1
ATOM 805 N N . VAL A 1 95 ? -4.908 7.199 7.470 1.00 89.31 95 VAL A N 1
ATOM 806 C CA . VAL A 1 95 ? -4.676 6.321 8.627 1.00 89.31 95 VAL A CA 1
ATOM 807 C C . VAL A 1 95 ? -5.573 6.721 9.793 1.00 89.31 95 VAL A C 1
ATOM 809 O O . VAL A 1 95 ? -6.205 5.863 10.405 1.00 89.31 95 VAL A O 1
ATOM 812 N N . LEU A 1 96 ? -5.677 8.009 10.095 1.00 90.25 96 LEU A N 1
ATOM 813 C CA . LEU A 1 96 ? -6.461 8.495 11.225 1.00 90.25 96 LEU A CA 1
ATOM 814 C C . LEU A 1 96 ? -7.970 8.498 10.938 1.00 90.25 96 LEU A C 1
ATOM 816 O O . LEU A 1 96 ? -8.752 8.331 11.870 1.00 90.25 96 LEU A O 1
ATOM 820 N N . GLY A 1 97 ? -8.388 8.555 9.672 1.00 86.69 97 GLY A N 1
ATOM 821 C CA . GLY A 1 97 ? -9.792 8.685 9.285 1.00 86.69 97 GLY A CA 1
ATOM 822 C C . GLY A 1 97 ? -10.407 9.964 9.856 1.00 86.69 97 GLY A C 1
ATOM 823 O O . GLY A 1 97 ? -9.710 10.949 10.078 1.00 86.69 97 GLY A O 1
ATOM 824 N N . ASP A 1 98 ? -11.693 9.919 10.194 1.00 77.56 98 ASP A N 1
ATOM 825 C CA . ASP A 1 98 ? -12.411 11.061 10.792 1.00 77.56 98 ASP A CA 1
ATOM 826 C C . ASP A 1 98 ? -11.988 11.376 12.235 1.00 77.56 98 ASP A C 1
ATOM 828 O O . ASP A 1 98 ? -12.522 12.271 12.882 1.00 77.56 98 ASP A O 1
ATOM 832 N N . ALA A 1 99 ? -11.028 10.633 12.774 1.00 66.62 99 ALA A N 1
ATOM 833 C CA . ALA A 1 99 ? -10.752 10.633 14.195 1.00 66.62 99 ALA A CA 1
ATOM 834 C C . ALA A 1 99 ? -9.661 11.641 14.617 1.00 66.62 99 ALA A C 1
ATOM 836 O O . ALA A 1 99 ? -9.364 11.787 15.797 1.00 66.62 99 ALA A O 1
ATOM 837 N N . VAL A 1 100 ? -9.071 12.378 13.668 1.00 63.22 100 VAL A N 1
ATOM 838 C CA . VAL A 1 100 ? -7.896 13.255 13.862 1.00 63.22 100 VAL A CA 1
ATOM 839 C C . VAL A 1 100 ? -8.082 14.334 14.940 1.00 63.22 100 VAL A C 1
ATOM 841 O O . VAL A 1 100 ? -7.130 14.633 15.664 1.00 63.22 100 VAL A O 1
ATOM 844 N N . GLU A 1 101 ? -9.266 14.938 15.036 1.00 64.12 101 GLU A N 1
ATOM 845 C CA . GLU A 1 101 ? -9.482 16.173 15.810 1.00 64.12 101 GLU A CA 1
ATOM 846 C C . GLU A 1 101 ? -9.665 15.930 17.323 1.00 64.12 101 GLU A C 1
ATOM 848 O O . GLU A 1 101 ? -9.230 16.751 18.136 1.00 64.12 101 GLU A O 1
ATOM 853 N N . ASP A 1 102 ? -10.211 14.780 17.731 1.00 66.88 102 ASP A N 1
ATOM 854 C CA . ASP A 1 102 ? -10.591 14.546 19.134 1.00 66.88 102 ASP A CA 1
ATOM 855 C C . ASP A 1 102 ? -9.463 13.960 20.004 1.00 66.88 102 ASP A C 1
ATOM 857 O O . ASP A 1 102 ? -9.456 14.108 21.229 1.00 66.88 102 ASP A O 1
ATOM 861 N N . TYR A 1 103 ? -8.430 13.357 19.406 1.00 69.75 103 TYR A N 1
ATOM 862 C CA . TYR A 1 103 ? -7.467 12.559 20.176 1.00 69.75 103 TYR A CA 1
ATOM 863 C C . TYR A 1 103 ? -6.449 13.314 21.004 1.00 69.75 103 TYR A C 1
ATOM 865 O O . TYR A 1 103 ? -5.987 12.791 22.018 1.00 69.75 103 TYR A O 1
ATOM 873 N N . ARG A 1 104 ? -6.077 14.535 20.615 1.00 67.69 104 ARG A N 1
ATOM 874 C CA . ARG A 1 104 ? -5.135 15.325 21.427 1.00 67.69 104 ARG A CA 1
ATOM 875 C C . ARG A 1 104 ? -5.715 15.679 22.797 1.00 67.69 104 ARG A C 1
ATOM 877 O O . ARG A 1 104 ? -4.961 16.036 23.694 1.00 67.69 104 ARG A O 1
ATOM 884 N N . LYS A 1 105 ? -7.037 15.568 22.949 1.00 71.75 105 LYS A N 1
ATOM 885 C CA . LYS A 1 105 ? -7.777 15.851 24.179 1.00 71.75 105 LYS A CA 1
ATOM 886 C C . LYS A 1 105 ? -8.152 14.581 24.945 1.00 71.75 105 LYS A C 1
ATOM 888 O O . LYS A 1 105 ? -8.791 14.689 25.988 1.00 71.75 105 LYS A O 1
ATOM 893 N N . LEU A 1 106 ? -7.781 13.396 24.446 1.00 71.12 106 LEU A N 1
ATOM 894 C CA . LEU A 1 106 ? -8.185 12.144 25.066 1.00 71.12 106 LEU A CA 1
ATOM 895 C C . LEU A 1 106 ? -7.450 11.914 26.387 1.00 71.12 106 LEU A C 1
ATOM 897 O O . LEU A 1 106 ? -6.238 11.682 26.414 1.00 71.12 106 LEU A O 1
ATOM 901 N N . ASP A 1 107 ? -8.205 11.932 27.478 1.00 75.25 107 ASP A N 1
ATOM 902 C CA . ASP A 1 107 ? -7.714 11.525 28.785 1.00 75.25 107 ASP A CA 1
ATOM 903 C C . ASP A 1 107 ? -7.781 9.998 28.903 1.00 75.25 107 ASP A C 1
ATOM 905 O O . ASP A 1 107 ? -8.851 9.403 29.022 1.00 75.25 107 ASP A O 1
ATOM 909 N N . VAL A 1 108 ? -6.611 9.358 28.857 1.00 68.81 108 VAL A N 1
ATOM 910 C CA . VAL A 1 108 ? -6.466 7.893 28.916 1.00 68.81 108 VAL A CA 1
ATOM 911 C C . VAL A 1 108 ? -7.039 7.318 30.210 1.00 68.81 108 VAL A 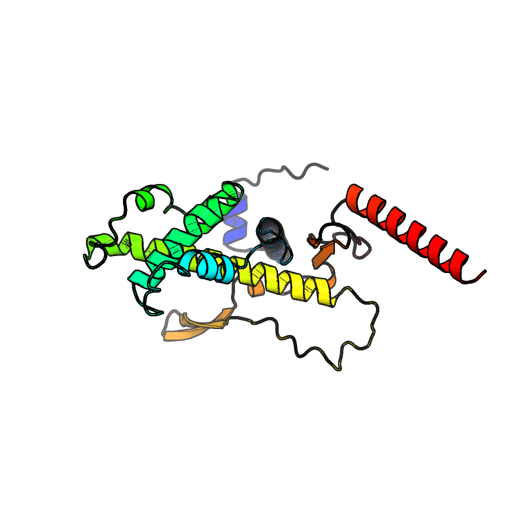C 1
ATOM 913 O O . VAL A 1 108 ? -7.496 6.180 30.218 1.00 68.81 108 VAL A O 1
ATOM 916 N N . THR A 1 109 ? -7.055 8.106 31.288 1.00 72.62 109 THR A N 1
ATOM 917 C CA . THR A 1 109 ? -7.559 7.665 32.596 1.00 72.62 109 THR A CA 1
ATOM 918 C C . THR A 1 109 ? -9.080 7.505 32.630 1.00 72.62 109 THR A C 1
ATOM 920 O O . THR A 1 109 ? -9.597 6.879 33.547 1.00 72.62 109 THR A O 1
ATOM 923 N N . LYS A 1 110 ? -9.796 8.015 31.618 1.00 79.69 110 LYS A N 1
ATOM 924 C CA . LYS A 1 110 ? -11.265 7.960 31.507 1.00 79.69 110 LYS A CA 1
ATOM 925 C C . LYS A 1 110 ? -11.754 6.983 30.436 1.00 79.69 110 LYS A C 1
ATOM 927 O O . LYS A 1 110 ? -12.913 7.022 30.027 1.00 79.69 110 LYS A O 1
ATOM 932 N N . LEU A 1 111 ? -10.872 6.122 29.928 1.00 75.44 111 LEU A N 1
ATOM 933 C CA . LEU A 1 111 ? -11.193 5.223 28.817 1.00 75.44 111 LEU A CA 1
ATOM 934 C C . LEU A 1 111 ? -12.077 4.029 29.190 1.00 75.44 111 LEU A C 1
ATOM 936 O O . LEU A 1 111 ? -12.575 3.362 28.286 1.00 75.44 111 LEU A O 1
ATOM 940 N N . GLU A 1 112 ? -12.284 3.776 30.482 1.00 78.25 112 GLU A N 1
ATOM 941 C CA . GLU A 1 112 ? -13.191 2.725 30.961 1.00 78.25 112 GLU A CA 1
ATOM 942 C C . GLU A 1 112 ? -14.671 3.127 30.863 1.00 78.25 112 GLU A C 1
ATOM 944 O O . GLU A 1 112 ? -15.545 2.260 30.846 1.00 78.25 112 GLU A O 1
ATOM 949 N N . ASP A 1 113 ? -14.959 4.426 30.731 1.00 84.81 113 ASP A N 1
ATOM 950 C CA . ASP A 1 113 ? -16.324 4.928 30.625 1.00 84.81 113 ASP A CA 1
ATOM 951 C C . ASP A 1 113 ? -16.948 4.589 29.263 1.00 84.81 113 ASP A C 1
ATOM 953 O O . ASP A 1 113 ? -16.308 4.649 28.210 1.00 84.81 113 ASP A O 1
ATOM 957 N N . GLU A 1 114 ? -18.253 4.309 29.247 1.00 84.75 114 GLU A N 1
ATOM 958 C CA . GLU A 1 114 ? -18.993 3.997 28.016 1.00 84.75 114 GLU A CA 1
ATOM 959 C C . GLU A 1 114 ? -18.940 5.148 26.986 1.00 84.75 114 GLU A C 1
ATOM 961 O O . GLU A 1 114 ? -18.954 4.919 25.774 1.00 84.75 114 GLU A O 1
ATOM 966 N N . SER A 1 115 ? -18.759 6.384 27.463 1.00 84.81 115 SER A N 1
ATOM 967 C CA . SER A 1 115 ? -18.533 7.591 26.655 1.00 84.81 115 SER A CA 1
ATOM 968 C C . SER A 1 115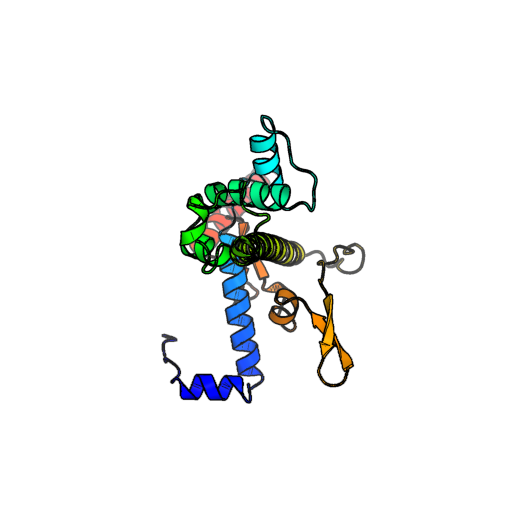 ? -17.208 7.578 25.875 1.00 84.81 115 SER A C 1
ATOM 970 O O . SER A 1 115 ? -17.079 8.268 24.862 1.00 84.81 115 SER A O 1
ATOM 972 N N . SER A 1 116 ? -16.236 6.762 26.286 1.00 83.94 116 SER A N 1
ATOM 973 C CA . SER A 1 116 ? -14.930 6.617 25.635 1.00 83.94 116 SER A CA 1
ATOM 974 C C . SER A 1 116 ? -14.919 5.585 24.507 1.00 83.94 116 SER A C 1
ATOM 976 O O . SER A 1 116 ? -13.983 5.550 23.701 1.00 83.94 116 SER A O 1
ATOM 978 N N . ARG A 1 117 ? -15.979 4.778 24.378 1.00 84.88 117 ARG A N 1
ATOM 979 C CA . ARG A 1 117 ? -16.090 3.717 23.368 1.00 84.88 117 ARG A CA 1
ATOM 980 C C . ARG A 1 117 ? -15.880 4.198 21.921 1.00 84.88 117 ARG A C 1
ATOM 982 O O . ARG A 1 117 ? -15.148 3.513 21.204 1.00 84.88 117 ARG A O 1
ATOM 989 N N . PRO A 1 118 ? -16.433 5.341 21.464 1.00 86.38 118 PRO A N 1
ATOM 990 C CA . PRO A 1 118 ? -16.189 5.835 20.104 1.00 86.38 118 PRO A CA 1
ATOM 991 C C . PRO A 1 118 ? -14.704 6.105 19.832 1.00 86.38 118 PRO A C 1
ATOM 993 O O . PRO A 1 118 ? -14.183 5.754 18.774 1.00 86.38 118 PRO A O 1
ATOM 996 N N . HIS A 1 119 ? -13.996 6.652 20.821 1.00 84.38 119 HIS A N 1
ATOM 997 C CA . HIS A 1 119 ? -12.574 6.954 20.709 1.00 84.38 119 HIS A CA 1
ATOM 998 C C . HIS A 1 119 ? -11.732 5.684 20.608 1.00 84.38 119 HIS A C 1
ATOM 1000 O O . HIS A 1 119 ? -10.852 5.613 19.749 1.00 84.38 119 HIS A O 1
ATOM 1006 N N . LEU A 1 120 ? -12.034 4.668 21.426 1.00 84.62 120 LEU A N 1
ATOM 1007 C CA . LEU A 1 120 ? -11.379 3.358 21.359 1.00 84.62 120 LEU A CA 1
ATOM 1008 C C . LEU A 1 120 ? -11.585 2.690 20.000 1.00 84.62 120 LEU A C 1
ATOM 1010 O O . LEU A 1 120 ? -10.622 2.205 19.408 1.00 84.62 120 LEU A O 1
ATOM 1014 N N . VAL A 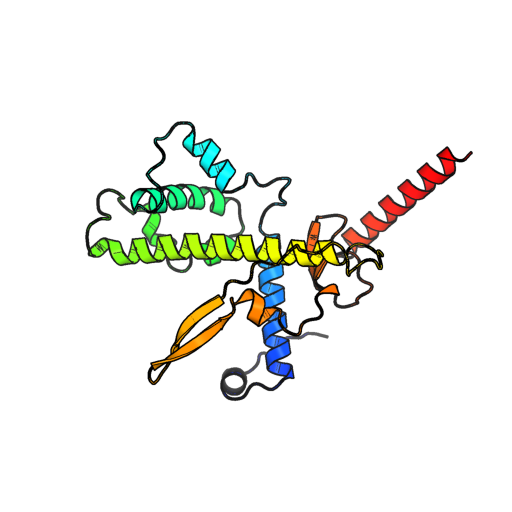1 121 ? -12.817 2.704 19.480 1.00 87.44 121 VAL A N 1
ATOM 1015 C CA . VAL A 1 121 ? -13.134 2.161 18.149 1.00 87.44 121 VAL A CA 1
ATOM 1016 C C . VAL A 1 121 ? -12.286 2.833 17.079 1.00 87.44 121 VAL A C 1
ATOM 1018 O O . VAL A 1 121 ? -11.715 2.159 16.223 1.00 87.44 121 VAL A O 1
ATOM 1021 N N . ALA A 1 122 ? -12.158 4.153 17.133 1.00 86.94 122 ALA A N 1
ATOM 1022 C CA . ALA A 1 122 ? -11.409 4.867 16.123 1.00 86.94 122 ALA A CA 1
ATOM 1023 C C . ALA A 1 122 ? -9.872 4.747 16.305 1.00 86.94 122 ALA A C 1
ATOM 1025 O O . ALA A 1 122 ? -9.161 4.689 15.299 1.00 86.94 122 ALA A O 1
ATOM 1026 N N . ILE A 1 123 ? -9.361 4.560 17.538 1.00 88.25 123 ILE A N 1
ATOM 1027 C CA . ILE A 1 123 ? -7.948 4.218 17.810 1.00 88.25 123 ILE A CA 1
ATOM 1028 C C . ILE A 1 123 ? -7.618 2.867 17.181 1.00 88.25 123 ILE A C 1
ATOM 1030 O O . ILE A 1 123 ? -6.645 2.741 16.434 1.00 88.25 123 ILE A O 1
ATOM 1034 N N . LEU A 1 124 ? -8.446 1.861 17.465 1.00 88.12 124 LEU A N 1
ATOM 1035 C CA . LEU A 1 124 ? -8.313 0.524 16.896 1.00 88.12 124 LEU A CA 1
ATOM 1036 C C . LEU A 1 124 ? -8.380 0.580 15.370 1.00 88.12 124 LEU A C 1
ATOM 1038 O O . LEU A 1 124 ? -7.507 0.034 14.701 1.00 88.12 124 LEU A O 1
ATOM 1042 N N . GLY A 1 125 ? -9.338 1.332 14.824 1.00 89.19 125 GLY A N 1
ATOM 1043 C CA . GLY A 1 125 ? -9.464 1.551 13.387 1.00 89.19 125 GLY A CA 1
ATOM 1044 C C . GLY A 1 125 ? -8.208 2.161 12.760 1.00 89.19 125 GLY A C 1
ATOM 1045 O O . GLY A 1 125 ? -7.789 1.723 11.692 1.00 89.19 125 GLY A O 1
ATOM 1046 N N . ALA A 1 126 ? -7.571 3.134 13.414 1.00 89.31 126 ALA A N 1
ATOM 1047 C CA . ALA A 1 126 ? -6.342 3.742 12.911 1.00 89.31 126 ALA A CA 1
ATOM 1048 C C . ALA A 1 126 ? -5.140 2.787 12.966 1.00 89.31 126 ALA A C 1
ATOM 1050 O O . ALA A 1 126 ? -4.377 2.695 12.000 1.00 89.31 126 ALA A O 1
ATOM 1051 N N . LEU A 1 127 ? -4.990 2.038 14.064 1.00 88.31 127 LEU A N 1
ATOM 1052 C CA . LEU A 1 127 ? -3.953 1.011 14.198 1.00 88.31 127 LEU A CA 1
ATOM 1053 C C . LEU A 1 127 ? -4.116 -0.091 13.143 1.00 88.31 127 LEU A C 1
ATOM 1055 O O . LEU A 1 127 ? -3.130 -0.504 12.525 1.00 88.31 127 LEU A O 1
ATOM 1059 N N . ASP A 1 128 ? -5.348 -0.535 12.903 1.00 87.94 128 ASP A N 1
ATOM 1060 C CA . ASP A 1 128 ? -5.652 -1.554 11.903 1.00 87.94 128 ASP A CA 1
ATOM 1061 C C . ASP A 1 128 ? -5.417 -1.040 10.480 1.00 87.94 128 ASP A C 1
ATOM 1063 O O . ASP A 1 128 ? -4.738 -1.723 9.712 1.00 87.94 128 ASP A O 1
ATOM 1067 N N . ARG A 1 129 ? -5.849 0.186 10.140 1.00 88.69 129 ARG A N 1
ATOM 1068 C CA . ARG A 1 129 ? -5.552 0.809 8.834 1.00 88.69 129 ARG A CA 1
ATOM 1069 C C . ARG A 1 129 ? -4.051 0.944 8.590 1.00 88.69 129 ARG A C 1
ATOM 1071 O O . ARG A 1 129 ? -3.577 0.642 7.494 1.00 88.69 129 ARG A O 1
ATOM 1078 N N . TYR A 1 130 ? -3.285 1.358 9.602 1.00 89.44 130 TYR A N 1
ATOM 1079 C CA . TYR A 1 130 ? -1.826 1.417 9.502 1.00 89.44 130 TYR A CA 1
ATOM 1080 C C . TYR A 1 130 ? -1.217 0.027 9.255 1.00 89.44 130 TYR A C 1
ATOM 1082 O O . TYR A 1 130 ? -0.381 -0.139 8.360 1.00 89.44 130 TYR A O 1
ATOM 1090 N N . ARG A 1 131 ? -1.653 -0.989 10.015 1.00 86.69 131 ARG A N 1
ATOM 1091 C CA . ARG A 1 131 ? -1.186 -2.375 9.869 1.00 86.69 131 ARG A CA 1
ATOM 1092 C C . ARG A 1 131 ? -1.513 -2.933 8.487 1.00 86.69 131 ARG A C 1
ATOM 1094 O O . ARG A 1 131 ? -0.625 -3.494 7.846 1.00 86.69 131 ARG A O 1
ATOM 1101 N N . GLU A 1 132 ? -2.750 -2.776 8.028 1.00 85.00 132 GLU A N 1
ATOM 1102 C CA . GLU A 1 132 ? -3.202 -3.220 6.707 1.00 85.00 132 GLU A CA 1
ATOM 1103 C C . GLU A 1 132 ? -2.311 -2.625 5.620 1.00 85.00 132 GLU A C 1
ATOM 1105 O O . GLU A 1 132 ? -1.771 -3.331 4.772 1.00 85.00 132 GLU A O 1
ATOM 1110 N N . PHE A 1 133 ? -2.074 -1.324 5.685 1.00 87.56 133 PHE A N 1
ATOM 1111 C CA . PHE A 1 133 ? -1.266 -0.630 4.704 1.00 87.56 133 PHE A CA 1
ATOM 1112 C C . PHE A 1 133 ? 0.210 -1.069 4.718 1.00 87.56 133 PHE A C 1
ATOM 1114 O O . PHE A 1 133 ? 0.818 -1.257 3.657 1.00 87.56 133 PHE A O 1
ATOM 1121 N N . ARG A 1 134 ? 0.791 -1.313 5.902 1.00 87.81 134 ARG A N 1
ATOM 1122 C CA . ARG A 1 134 ? 2.128 -1.919 6.021 1.00 87.81 134 ARG A CA 1
ATOM 1123 C C . ARG A 1 134 ? 2.156 -3.293 5.349 1.00 87.81 134 ARG A C 1
ATOM 1125 O O . ARG A 1 134 ? 3.069 -3.573 4.574 1.00 87.81 134 ARG A O 1
ATOM 1132 N N . GLN A 1 135 ? 1.143 -4.125 5.590 1.00 87.19 135 GLN A N 1
ATOM 1133 C CA . GLN A 1 135 ? 1.022 -5.434 4.949 1.00 87.19 135 GLN A CA 1
ATOM 1134 C C . GLN A 1 135 ? 0.897 -5.306 3.429 1.00 87.19 135 GLN A C 1
ATOM 1136 O O . GLN A 1 135 ? 1.616 -5.996 2.714 1.00 87.19 135 GLN A O 1
ATOM 1141 N N . VAL A 1 136 ? 0.056 -4.404 2.919 1.00 90.19 136 VAL A N 1
ATOM 1142 C CA . VAL A 1 136 ? -0.097 -4.139 1.478 1.00 90.19 136 VAL A CA 1
ATOM 1143 C C . VAL A 1 136 ? 1.246 -3.813 0.836 1.00 90.19 136 VAL A C 1
ATOM 1145 O O . VAL A 1 136 ? 1.596 -4.389 -0.195 1.00 90.19 136 VAL A O 1
ATOM 1148 N N . ARG A 1 137 ? 2.034 -2.930 1.452 1.00 91.31 137 ARG A N 1
ATOM 1149 C CA . ARG A 1 137 ? 3.366 -2.587 0.953 1.00 91.31 137 ARG A CA 1
ATOM 1150 C C . ARG A 1 137 ? 4.281 -3.801 0.872 1.00 91.31 137 ARG A C 1
ATOM 1152 O O . ARG A 1 137 ? 4.956 -3.976 -0.143 1.00 91.31 137 ARG A O 1
ATOM 1159 N N . GLU A 1 138 ? 4.310 -4.624 1.912 1.00 88.94 138 GLU A N 1
ATOM 1160 C CA . GLU A 1 138 ? 5.154 -5.817 1.928 1.00 88.94 138 GLU A CA 1
ATOM 1161 C C . GLU A 1 138 ? 4.688 -6.855 0.904 1.00 88.94 138 GLU A C 1
ATOM 1163 O O . GLU A 1 138 ? 5.507 -7.376 0.146 1.00 88.94 138 GLU A O 1
ATOM 1168 N N . LYS A 1 139 ? 3.375 -7.058 0.750 1.00 91.44 139 LYS A N 1
ATOM 1169 C CA . LYS A 1 139 ? 2.808 -7.888 -0.324 1.00 91.44 139 LYS A CA 1
ATOM 1170 C C . LYS A 1 139 ? 3.231 -7.372 -1.706 1.00 91.44 139 LYS A C 1
ATOM 1172 O O . LYS A 1 139 ? 3.740 -8.140 -2.521 1.00 91.44 139 LYS A O 1
ATOM 1177 N N . LEU A 1 140 ? 3.100 -6.068 -1.964 1.00 93.69 140 LEU A N 1
ATOM 1178 C CA . LEU A 1 140 ? 3.513 -5.449 -3.228 1.00 93.69 140 LEU A CA 1
ATOM 1179 C C . LEU A 1 140 ? 5.019 -5.585 -3.484 1.00 93.69 140 LEU A C 1
ATOM 1181 O O . LEU A 1 140 ? 5.428 -5.825 -4.619 1.00 93.69 140 LEU A O 1
ATOM 1185 N N . ARG A 1 141 ? 5.856 -5.459 -2.450 1.00 91.38 141 ARG A N 1
ATOM 1186 C CA . ARG A 1 141 ? 7.305 -5.674 -2.559 1.00 91.38 141 ARG A CA 1
ATOM 1187 C C . ARG A 1 141 ? 7.655 -7.110 -2.869 1.00 91.38 141 ARG A C 1
ATOM 1189 O O . ARG A 1 141 ? 8.528 -7.335 -3.702 1.00 91.38 141 ARG A O 1
ATOM 1196 N N . LEU A 1 142 ? 7.007 -8.062 -2.207 1.00 88.69 142 LEU A N 1
ATOM 1197 C CA . LEU A 1 142 ? 7.206 -9.481 -2.470 1.00 88.69 142 LEU A CA 1
ATOM 1198 C C . LEU A 1 142 ? 6.895 -9.788 -3.935 1.00 88.69 142 LEU A C 1
ATOM 1200 O O . LEU A 1 142 ? 7.747 -10.355 -4.618 1.00 88.69 142 LEU A O 1
ATOM 1204 N N . ILE A 1 143 ? 5.757 -9.302 -4.443 1.00 91.06 143 ILE A N 1
ATOM 1205 C CA . ILE A 1 143 ? 5.396 -9.405 -5.865 1.00 91.06 143 ILE A CA 1
ATOM 1206 C C . ILE A 1 143 ? 6.479 -8.754 -6.739 1.00 91.06 143 ILE A C 1
ATOM 1208 O O . ILE A 1 143 ? 7.044 -9.389 -7.625 1.00 91.06 143 ILE A O 1
ATOM 1212 N N . ALA A 1 144 ? 6.838 -7.503 -6.460 1.00 92.19 144 ALA A N 1
ATOM 1213 C CA . ALA A 1 144 ? 7.797 -6.751 -7.260 1.00 92.19 144 ALA A CA 1
ATOM 1214 C C . ALA A 1 144 ? 9.206 -7.366 -7.303 1.00 92.19 144 ALA A C 1
ATOM 1216 O O . ALA A 1 144 ? 9.890 -7.306 -8.328 1.00 92.19 144 ALA A O 1
ATOM 1217 N N . ARG A 1 145 ? 9.667 -7.937 -6.186 1.00 87.94 145 ARG A N 1
ATOM 1218 C CA . ARG A 1 145 ? 10.969 -8.606 -6.072 1.00 87.94 145 ARG A CA 1
ATOM 1219 C C . ARG A 1 145 ? 10.945 -9.975 -6.752 1.00 87.94 145 ARG A C 1
ATOM 1221 O O . ARG A 1 145 ? 11.977 -10.374 -7.293 1.00 87.94 145 ARG A O 1
ATOM 1228 N N . HIS A 1 146 ? 9.793 -10.648 -6.773 1.00 85.00 146 HIS A N 1
ATOM 1229 C CA . HIS A 1 146 ? 9.611 -11.939 -7.434 1.00 85.00 146 HIS A CA 1
ATOM 1230 C C . HIS A 1 146 ? 9.914 -11.855 -8.939 1.00 85.00 146 HIS A C 1
ATOM 1232 O O . HIS A 1 146 ? 10.691 -12.651 -9.458 1.00 85.00 146 HIS A O 1
ATOM 1238 N N . PHE A 1 147 ? 9.423 -10.818 -9.623 1.00 82.50 147 PHE A N 1
ATOM 1239 C CA . PHE A 1 147 ? 9.599 -10.647 -11.074 1.00 82.50 147 PHE A CA 1
ATOM 1240 C C . PHE A 1 147 ? 10.898 -9.930 -11.492 1.00 82.50 147 PHE A C 1
ATOM 1242 O O . PHE A 1 147 ? 11.049 -9.513 -12.639 1.00 82.50 147 PHE A O 1
ATOM 1249 N N . LYS A 1 148 ? 11.864 -9.756 -10.580 1.00 75.56 148 LYS A N 1
ATOM 1250 C CA . LYS A 1 148 ? 13.104 -9.000 -10.845 1.00 75.56 148 LYS A CA 1
ATOM 1251 C C . LYS A 1 148 ? 14.215 -9.822 -11.516 1.00 75.56 148 LYS A C 1
ATOM 1253 O O . LYS A 1 148 ? 15.219 -9.237 -11.921 1.00 75.56 148 LYS A O 1
ATOM 1258 N N . LYS A 1 149 ? 14.091 -11.152 -11.601 1.00 61.78 149 LYS A N 1
ATOM 1259 C CA . LYS A 1 149 ? 15.148 -12.036 -12.119 1.00 61.78 149 LYS A CA 1
ATOM 1260 C C . LYS A 1 149 ? 14.682 -12.833 -13.336 1.00 61.78 149 LYS A C 1
ATOM 1262 O O . LYS A 1 149 ? 13.690 -13.547 -13.254 1.00 61.78 149 LYS A O 1
ATOM 1267 N N . ASP A 1 150 ? 15.507 -12.822 -14.381 1.00 61.94 150 ASP A N 1
ATOM 1268 C CA . ASP A 1 150 ? 15.486 -13.738 -15.535 1.00 61.94 150 ASP A CA 1
ATOM 1269 C C . ASP A 1 150 ? 15.779 -15.208 -15.142 1.00 61.94 150 ASP A C 1
ATOM 1271 O O . ASP A 1 150 ? 16.414 -15.943 -15.890 1.00 61.94 150 ASP A O 1
ATOM 1275 N N . THR A 1 151 ? 15.412 -15.657 -13.938 1.00 51.75 151 THR A N 1
ATOM 1276 C CA . THR A 1 151 ? 15.645 -17.035 -13.488 1.00 51.75 151 THR A CA 1
ATOM 1277 C C . THR A 1 151 ? 14.444 -17.901 -13.852 1.00 51.75 151 THR A C 1
ATOM 1279 O O . THR A 1 151 ? 13.448 -17.811 -13.143 1.00 51.75 151 THR A O 1
ATOM 1282 N N . PRO A 1 152 ? 14.526 -18.788 -14.863 1.00 52.94 152 PRO A N 1
ATOM 1283 C CA . PRO A 1 152 ? 13.448 -19.704 -15.262 1.00 52.94 152 PRO A CA 1
ATOM 1284 C C . PRO A 1 152 ? 13.165 -20.838 -14.250 1.00 52.94 152 PRO A C 1
ATOM 1286 O O . PRO A 1 152 ? 12.489 -21.808 -14.570 1.00 52.94 152 PRO A O 1
ATOM 1289 N N . GLN A 1 153 ? 13.667 -20.756 -13.012 1.00 53.66 153 GLN A N 1
ATOM 1290 C CA . GLN A 1 153 ? 13.536 -21.803 -11.983 1.00 53.66 153 GLN A CA 1
ATOM 1291 C C . GLN A 1 153 ? 12.349 -21.570 -11.030 1.00 53.66 153 GLN A C 1
ATOM 1293 O O . GLN A 1 153 ? 12.442 -21.796 -9.823 1.00 53.66 153 GLN A O 1
ATOM 1298 N N . TRP A 1 154 ? 11.221 -21.112 -11.575 1.00 55.12 154 TRP A N 1
ATOM 1299 C CA . TRP A 1 154 ? 10.036 -20.669 -10.827 1.00 55.12 154 TRP A CA 1
ATOM 1300 C C . TRP A 1 154 ? 9.392 -21.750 -9.943 1.00 55.12 154 TRP A C 1
ATOM 1302 O O . TRP A 1 154 ? 8.689 -21.420 -8.996 1.00 55.12 154 TRP A O 1
ATOM 1312 N N . SER A 1 155 ? 9.655 -23.033 -10.196 1.00 52.09 155 SER A N 1
ATOM 1313 C CA . SER A 1 155 ? 8.935 -24.136 -9.551 1.00 52.09 155 SER A CA 1
ATOM 1314 C C . SER A 1 155 ? 9.545 -24.676 -8.256 1.00 52.09 155 SER A C 1
ATOM 1316 O O . SER A 1 155 ? 8.874 -25.446 -7.577 1.00 52.09 155 SER A O 1
ATOM 1318 N N . LYS A 1 156 ? 10.790 -24.330 -7.888 1.00 52.09 156 LYS A N 1
ATOM 1319 C CA . LYS A 1 156 ? 11.500 -25.103 -6.843 1.00 52.09 156 LYS A CA 1
ATOM 1320 C C . LYS A 1 156 ? 11.662 -24.442 -5.474 1.00 52.09 156 LYS A C 1
ATOM 1322 O O . LYS A 1 156 ? 11.940 -25.164 -4.527 1.00 52.09 156 LYS A O 1
ATOM 1327 N N . PHE A 1 157 ? 11.480 -23.124 -5.330 1.00 51.44 157 PHE A N 1
ATOM 1328 C CA . PHE A 1 157 ? 11.862 -22.451 -4.070 1.00 51.44 157 PHE A CA 1
ATOM 1329 C C . PHE A 1 157 ? 10.928 -21.355 -3.553 1.00 51.44 157 PHE A C 1
ATOM 1331 O O . PHE A 1 157 ? 11.168 -20.828 -2.468 1.00 51.44 157 PHE A O 1
ATOM 1338 N N . PHE A 1 158 ? 9.850 -21.004 -4.257 1.00 50.41 158 PHE A N 1
ATOM 1339 C CA . PHE A 1 158 ? 8.884 -20.056 -3.700 1.00 50.41 158 PHE A CA 1
ATOM 1340 C C . PHE A 1 158 ? 7.843 -20.788 -2.848 1.00 50.41 158 PHE A C 1
ATOM 1342 O O . PHE A 1 158 ? 6.787 -21.189 -3.317 1.00 50.41 158 PHE A O 1
ATOM 1349 N N . HIS A 1 159 ? 8.166 -20.947 -1.565 1.00 51.84 159 HIS A N 1
ATOM 1350 C CA . HIS A 1 159 ? 7.183 -21.068 -0.478 1.00 51.84 159 HIS A CA 1
ATOM 1351 C C . HIS A 1 159 ? 6.944 -19.706 0.194 1.00 51.84 159 HIS A C 1
ATOM 1353 O O . HIS A 1 159 ? 6.428 -19.638 1.303 1.00 51.84 159 HIS A O 1
ATOM 1359 N N . GLY A 1 160 ? 7.336 -18.604 -0.461 1.00 55.28 160 GLY A N 1
ATOM 1360 C CA . GLY A 1 160 ? 6.969 -17.258 -0.038 1.00 55.28 160 GLY A CA 1
ATOM 1361 C C . GLY A 1 160 ? 5.476 -17.058 -0.251 1.00 55.28 160 GLY A C 1
ATOM 1362 O O . GLY A 1 160 ? 5.069 -16.468 -1.249 1.00 55.28 160 GLY A O 1
ATOM 1363 N N . SER A 1 161 ? 4.660 -17.607 0.644 1.00 64.69 161 SER A N 1
ATOM 1364 C CA . SER A 1 161 ? 3.230 -17.359 0.674 1.00 64.69 161 SER A CA 1
ATOM 1365 C C . SER A 1 161 ? 3.030 -15.871 0.925 1.00 64.69 161 SER A C 1
ATOM 1367 O O . SER A 1 161 ? 3.405 -15.355 1.979 1.00 64.69 161 SER A O 1
ATOM 1369 N N . ILE A 1 162 ? 2.441 -15.170 -0.041 1.00 76.25 162 ILE A N 1
ATOM 1370 C CA . ILE A 1 162 ? 1.818 -13.881 0.245 1.00 76.25 162 ILE A CA 1
ATOM 1371 C C . ILE A 1 162 ? 0.715 -14.208 1.247 1.00 76.25 162 ILE A C 1
ATOM 1373 O O . ILE A 1 162 ? -0.200 -14.952 0.909 1.00 76.25 162 ILE A O 1
ATOM 1377 N N . GLY A 1 163 ? 0.846 -13.740 2.489 1.00 75.56 163 GLY A N 1
ATOM 1378 C CA . GLY A 1 163 ? -0.163 -13.988 3.514 1.00 75.56 163 GLY A CA 1
ATOM 1379 C C . GLY A 1 163 ? -1.503 -13.434 3.043 1.00 75.56 163 GLY A C 1
ATOM 1380 O O . GLY A 1 163 ? -1.657 -12.220 2.917 1.00 75.56 163 GLY A O 1
ATOM 1381 N N . ILE A 1 164 ? -2.446 -14.317 2.732 1.00 80.75 164 ILE A N 1
ATOM 1382 C CA . ILE A 1 164 ? -3.818 -13.944 2.398 1.00 80.75 164 ILE A CA 1
ATOM 1383 C C . ILE A 1 164 ? -4.597 -14.008 3.701 1.00 80.75 164 ILE A C 1
ATOM 1385 O O . ILE A 1 164 ? -4.663 -15.068 4.325 1.00 80.75 164 ILE A O 1
ATOM 1389 N N . SER A 1 165 ? -5.164 -12.881 4.120 1.00 82.00 165 SER A N 1
ATOM 1390 C CA . SER A 1 165 ? -6.156 -12.917 5.185 1.00 82.00 165 SER A CA 1
ATOM 1391 C C . SER A 1 165 ? -7.490 -13.289 4.556 1.00 82.00 165 SER A C 1
ATOM 1393 O O . SER A 1 165 ? -7.873 -12.752 3.515 1.00 82.00 165 SER A O 1
ATOM 1395 N N . THR A 1 166 ? -8.167 -14.258 5.159 1.00 87.25 166 THR A N 1
ATOM 1396 C CA . THR A 1 166 ? -9.498 -14.683 4.739 1.00 87.25 166 THR A CA 1
ATOM 1397 C C . THR A 1 166 ? -10.403 -14.623 5.951 1.00 87.25 166 THR A C 1
ATOM 1399 O O . THR A 1 166 ? -10.081 -15.194 6.993 1.00 87.25 166 THR A O 1
ATOM 1402 N N . THR A 1 167 ? -11.532 -13.939 5.817 1.00 86.69 167 THR A N 1
ATOM 1403 C CA . THR A 1 167 ? -12.491 -13.760 6.903 1.00 86.69 167 THR A CA 1
ATOM 1404 C C . THR A 1 167 ? -13.736 -14.572 6.592 1.00 86.69 167 THR A C 1
ATOM 1406 O O . THR A 1 167 ? -14.350 -14.397 5.541 1.00 86.69 167 THR A O 1
ATOM 1409 N N . LEU A 1 168 ? -14.129 -15.458 7.504 1.00 92.38 168 LEU A N 1
ATOM 1410 C CA . LEU A 1 168 ? -15.401 -16.164 7.406 1.00 92.38 168 LEU A CA 1
ATOM 1411 C C . LEU A 1 168 ? -16.484 -15.299 8.057 1.00 92.38 168 LEU A C 1
ATOM 1413 O O . LEU A 1 168 ? -16.370 -14.953 9.233 1.00 92.38 168 LEU A O 1
ATOM 1417 N N . ARG A 1 169 ? -17.520 -14.922 7.305 1.00 90.19 169 ARG A N 1
ATOM 1418 C CA . ARG A 1 169 ? -18.653 -14.138 7.820 1.00 90.19 169 ARG A CA 1
ATOM 1419 C C . ARG A 1 169 ? -19.943 -14.920 7.642 1.00 90.19 169 ARG A C 1
ATOM 1421 O O . ARG A 1 169 ? -20.099 -15.664 6.680 1.00 90.19 169 ARG A O 1
ATOM 1428 N N . MET A 1 170 ? -20.871 -14.747 8.573 1.00 94.62 170 MET A N 1
ATOM 1429 C CA . MET A 1 170 ? -22.232 -15.238 8.396 1.00 94.62 170 MET A CA 1
ATOM 1430 C C . MET A 1 170 ? -23.000 -14.216 7.554 1.00 94.62 170 MET A C 1
ATOM 1432 O O . MET A 1 170 ? -23.194 -13.079 7.981 1.00 94.62 170 MET A O 1
ATOM 1436 N N . GLY A 1 171 ? -23.363 -14.610 6.339 1.00 91.50 171 GLY A N 1
ATOM 1437 C CA . GLY A 1 171 ? -24.173 -13.831 5.415 1.00 91.50 171 GLY A CA 1
ATOM 1438 C C . GLY A 1 171 ? -25.666 -13.903 5.734 1.00 91.50 171 GLY A C 1
ATOM 1439 O O . GLY A 1 171 ? -26.105 -14.466 6.744 1.00 91.50 171 GLY A O 1
ATOM 1440 N N . HIS A 1 172 ? -26.476 -13.339 4.839 1.00 90.50 172 HIS A N 1
ATOM 1441 C CA . HIS A 1 172 ? -27.928 -13.368 4.989 1.00 90.50 172 HIS A CA 1
ATOM 1442 C C . HIS A 1 172 ? -28.468 -14.808 4.891 1.00 90.50 172 HIS A C 1
ATOM 1444 O O . HIS A 1 172 ? -28.027 -15.605 4.061 1.00 90.50 172 HIS A O 1
ATOM 1450 N N . GLY A 1 173 ? -29.418 -15.160 5.763 1.00 93.06 173 GLY A N 1
ATOM 1451 C CA . GLY A 1 173 ? -29.980 -16.514 5.835 1.00 93.06 173 GLY A CA 1
ATOM 1452 C C . GLY A 1 173 ? -29.073 -17.558 6.502 1.00 93.06 173 GLY A C 1
ATOM 1453 O O . GLY A 1 173 ? -29.260 -18.749 6.270 1.00 93.06 173 GLY A O 1
ATOM 1454 N N . GLY A 1 174 ? -28.081 -17.136 7.298 1.00 95.25 174 GLY A N 1
ATOM 1455 C CA . GLY A 1 174 ? -27.245 -18.039 8.104 1.00 95.25 174 GLY A CA 1
ATOM 1456 C C . GLY A 1 174 ? -26.177 -18.804 7.316 1.00 95.25 174 GLY A C 1
ATOM 1457 O O . GLY A 1 174 ? -25.576 -19.740 7.839 1.00 95.25 174 GLY A O 1
ATOM 1458 N N . LYS A 1 175 ? -25.929 -18.429 6.056 1.00 95.50 175 LYS A N 1
ATOM 1459 C CA . LYS A 1 175 ? -24.893 -19.049 5.221 1.00 95.50 175 LYS A CA 1
ATOM 1460 C C . LYS A 1 175 ? -23.516 -18.502 5.576 1.00 95.50 175 LYS A C 1
ATOM 1462 O O . LYS A 1 175 ? -23.377 -17.326 5.891 1.00 95.50 175 LYS A O 1
ATOM 1467 N N . LEU A 1 176 ? -22.494 -19.348 5.502 1.00 95.75 176 LEU A N 1
ATOM 1468 C CA . LEU A 1 176 ? -21.107 -18.918 5.665 1.00 95.75 176 LEU A CA 1
ATOM 1469 C C . LEU A 1 176 ? -20.562 -18.411 4.328 1.00 95.75 176 LEU A C 1
ATOM 1471 O O . LEU A 1 176 ? -20.657 -19.095 3.311 1.00 95.75 176 LEU A O 1
ATOM 1475 N N . GLU A 1 177 ? -19.970 -17.225 4.352 1.00 94.69 177 GLU A N 1
ATOM 1476 C CA . GLU A 1 177 ? -19.331 -16.577 3.213 1.00 94.69 177 GLU A CA 1
ATOM 1477 C C . GLU A 1 177 ? -17.843 -16.378 3.500 1.00 94.69 177 GLU A C 1
ATOM 1479 O O . GLU A 1 177 ? -17.451 -15.931 4.582 1.00 94.69 177 GLU A O 1
ATOM 1484 N N . ILE A 1 178 ? -17.011 -16.710 2.514 1.00 93.00 178 ILE A N 1
ATOM 1485 C CA . ILE A 1 178 ? -15.562 -16.522 2.564 1.00 93.00 178 ILE A CA 1
ATOM 1486 C C . ILE A 1 178 ? -15.244 -15.177 1.911 1.00 93.00 178 ILE A C 1
ATOM 1488 O O . ILE A 1 178 ? -15.425 -15.018 0.705 1.00 93.00 178 ILE A O 1
ATOM 1492 N N . HIS A 1 179 ? -14.755 -14.226 2.702 1.00 89.62 179 HIS A N 1
ATOM 1493 C CA . HIS A 1 179 ? -14.339 -12.905 2.237 1.00 89.62 179 HIS A CA 1
ATOM 1494 C C . HIS A 1 179 ? -12.8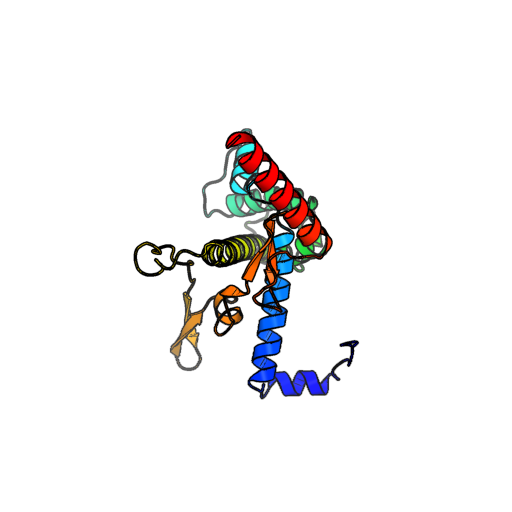12 -12.851 2.158 1.00 89.62 179 HIS A C 1
ATOM 1496 O O . HIS A 1 179 ? -12.125 -13.133 3.143 1.00 89.62 179 HIS A O 1
ATOM 1502 N N . LEU A 1 180 ? -12.280 -12.514 0.983 1.00 90.50 180 LEU A N 1
ATOM 1503 C CA . LEU A 1 180 ? -10.846 -12.288 0.793 1.00 90.50 180 LEU A CA 1
ATOM 1504 C C . LEU A 1 180 ? -10.481 -10.894 1.309 1.00 90.50 180 LE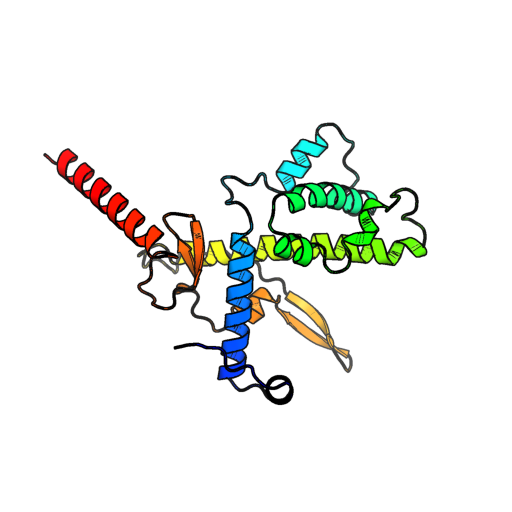U A C 1
ATOM 1506 O O . LEU A 1 180 ? -11.316 -9.993 1.323 1.00 90.50 180 LEU A O 1
ATOM 1510 N N . ASP A 1 181 ? -9.229 -10.694 1.722 1.00 88.75 181 ASP A N 1
ATOM 1511 C CA . ASP A 1 181 ? -8.774 -9.344 2.047 1.00 88.75 181 ASP A CA 1
ATOM 1512 C C . ASP A 1 181 ? -8.852 -8.399 0.830 1.00 88.75 181 ASP A C 1
ATOM 1514 O O . ASP A 1 181 ? -8.678 -8.810 -0.322 1.00 88.75 181 ASP A O 1
ATOM 1518 N N . HIS A 1 182 ? -9.108 -7.112 1.088 1.00 88.75 182 HIS A N 1
ATOM 1519 C CA . HIS A 1 182 ? -9.333 -6.108 0.041 1.00 88.75 182 HIS A CA 1
ATOM 1520 C C . HIS A 1 182 ? -8.168 -5.977 -0.944 1.00 88.75 182 HIS A C 1
ATOM 1522 O O . HIS A 1 182 ? -8.365 -5.664 -2.125 1.00 88.75 182 HIS A O 1
ATOM 1528 N N . PHE A 1 183 ? -6.946 -6.247 -0.483 1.00 91.38 183 PHE A N 1
ATOM 1529 C CA . PHE A 1 183 ? -5.781 -6.278 -1.349 1.00 91.38 183 PHE A CA 1
ATOM 1530 C C . PHE A 1 183 ? -5.888 -7.410 -2.372 1.00 91.38 183 PHE A C 1
ATOM 1532 O O . PHE A 1 183 ? -5.731 -7.156 -3.567 1.00 91.38 183 PHE A O 1
ATOM 1539 N N . VAL A 1 184 ? -6.191 -8.635 -1.934 1.00 91.88 184 VAL A N 1
ATOM 1540 C CA . VAL A 1 184 ? -6.358 -9.802 -2.811 1.00 91.88 184 VAL A CA 1
ATOM 1541 C C . VAL A 1 184 ? -7.492 -9.582 -3.802 1.00 91.88 184 VAL A C 1
ATOM 1543 O O . VAL A 1 184 ? -7.282 -9.791 -4.996 1.00 91.88 184 VAL A O 1
ATOM 1546 N N . GLU A 1 185 ? -8.646 -9.088 -3.353 1.00 91.75 185 GLU A N 1
ATOM 1547 C CA . GLU A 1 185 ? -9.765 -8.747 -4.243 1.00 91.75 185 GLU A CA 1
ATOM 1548 C C . GLU A 1 185 ? -9.338 -7.765 -5.345 1.00 91.75 185 GLU A C 1
ATOM 1550 O O . GLU A 1 185 ? -9.717 -7.912 -6.513 1.00 91.75 185 GLU A O 1
ATOM 1555 N N . THR A 1 186 ? -8.506 -6.786 -4.977 1.00 93.12 186 THR A N 1
ATOM 1556 C CA . THR A 1 186 ? -7.992 -5.754 -5.881 1.00 93.12 186 THR A CA 1
ATOM 1557 C C . THR A 1 186 ? -6.999 -6.317 -6.895 1.00 93.12 186 THR A C 1
ATOM 1559 O O . THR A 1 186 ? -7.110 -6.017 -8.084 1.00 93.12 186 THR A O 1
ATOM 1562 N N . VAL A 1 187 ? -6.042 -7.146 -6.467 1.00 93.75 187 VAL A N 1
ATOM 1563 C CA . VAL A 1 187 ? -4.993 -7.666 -7.363 1.00 93.75 187 VAL A CA 1
ATOM 1564 C C . VAL A 1 187 ? -5.420 -8.892 -8.166 1.00 93.75 187 VAL A C 1
ATOM 1566 O O . VAL A 1 187 ? -4.784 -9.219 -9.169 1.00 93.75 187 VAL A O 1
ATOM 1569 N N . GLN A 1 188 ? -6.489 -9.579 -7.761 1.00 93.12 188 GLN A N 1
ATOM 1570 C CA . GLN A 1 188 ? -6.955 -10.782 -8.440 1.00 93.12 188 GLN A CA 1
ATOM 1571 C C . GLN A 1 188 ? -7.315 -10.487 -9.902 1.00 93.12 188 GLN A C 1
ATOM 1573 O O . GLN A 1 188 ? -8.170 -9.645 -10.194 1.00 93.12 188 GLN A O 1
ATOM 1578 N N . GLY A 1 189 ? -6.689 -11.235 -10.813 1.00 91.56 189 GLY A N 1
ATOM 1579 C CA . GLY A 1 189 ? -6.872 -11.101 -12.260 1.00 91.56 189 GLY A CA 1
ATOM 1580 C C . GLY A 1 189 ? -5.991 -10.035 -12.921 1.00 91.56 189 GLY A C 1
ATOM 1581 O O . GLY A 1 189 ? -6.081 -9.859 -14.134 1.00 91.56 189 GLY A O 1
ATOM 1582 N N . LEU A 1 190 ? -5.140 -9.334 -12.164 1.00 94.62 190 LEU A N 1
ATOM 1583 C CA . LEU A 1 190 ? -4.155 -8.401 -12.713 1.00 94.62 190 LEU A CA 1
ATOM 1584 C C . LEU A 1 190 ? -2.834 -9.112 -13.052 1.00 94.62 190 LEU A C 1
ATOM 1586 O O . LEU A 1 190 ? -2.442 -10.090 -12.416 1.00 94.62 190 LEU A O 1
ATOM 1590 N N . GLU A 1 191 ? -2.119 -8.587 -14.048 1.00 94.31 191 GLU A N 1
ATOM 1591 C CA . GLU A 1 191 ? -0.798 -9.080 -14.464 1.00 94.31 191 GLU A CA 1
ATOM 1592 C C . GLU A 1 191 ? 0.268 -8.710 -13.417 1.00 94.31 191 GLU A C 1
ATOM 1594 O O . GLU A 1 191 ? 0.863 -7.631 -13.460 1.00 94.31 191 GLU A O 1
ATOM 1599 N N . ALA A 1 192 ? 0.513 -9.610 -12.460 1.00 92.69 192 ALA A N 1
ATOM 1600 C CA . ALA A 1 192 ? 1.417 -9.375 -11.331 1.00 92.69 192 ALA A CA 1
ATOM 1601 C C . ALA A 1 192 ? 2.844 -8.958 -11.750 1.00 92.69 192 ALA A C 1
ATOM 1603 O O . ALA A 1 192 ? 3.471 -8.157 -11.060 1.00 92.69 192 ALA A O 1
ATOM 1604 N N . GLU A 1 193 ? 3.331 -9.410 -12.912 1.00 93.81 193 GLU A N 1
ATOM 1605 C CA . GLU A 1 193 ? 4.646 -9.051 -13.475 1.00 93.81 193 GLU A CA 1
ATOM 1606 C C . GLU A 1 193 ? 4.833 -7.553 -13.781 1.00 93.81 193 GLU A C 1
ATOM 1608 O O . GLU A 1 193 ? 5.958 -7.064 -13.977 1.00 93.81 193 GLU A O 1
ATOM 1613 N N . ARG A 1 194 ? 3.727 -6.802 -13.824 1.00 95.94 194 ARG A N 1
ATOM 1614 C CA . ARG A 1 194 ? 3.732 -5.350 -14.004 1.00 95.94 194 ARG A CA 1
ATOM 1615 C C . ARG A 1 194 ? 3.926 -4.590 -12.705 1.00 95.94 194 ARG A C 1
ATOM 1617 O O . ARG A 1 194 ? 4.321 -3.426 -12.767 1.00 95.94 194 ARG A O 1
ATOM 1624 N N . ILE A 1 195 ? 3.679 -5.203 -11.550 1.00 96.38 195 ILE A N 1
ATOM 1625 C CA . ILE A 1 195 ? 4.003 -4.611 -10.252 1.00 96.38 195 ILE A CA 1
ATOM 1626 C C . ILE A 1 195 ? 5.511 -4.761 -10.067 1.00 96.38 195 ILE A C 1
ATOM 1628 O O . ILE A 1 195 ? 6.029 -5.871 -9.980 1.00 96.38 195 ILE A O 1
ATOM 1632 N N . ARG A 1 196 ? 6.243 -3.645 -10.054 1.00 95.31 196 ARG A N 1
ATOM 1633 C CA . ARG A 1 196 ? 7.713 -3.643 -10.050 1.00 95.31 196 ARG A CA 1
ATOM 1634 C C . ARG A 1 196 ? 8.288 -2.674 -9.042 1.00 95.31 196 ARG A C 1
ATOM 1636 O O . ARG A 1 196 ? 7.686 -1.659 -8.722 1.00 95.31 196 ARG A O 1
ATOM 1643 N N . GLU A 1 197 ? 9.510 -2.953 -8.603 1.00 95.25 197 GLU A N 1
ATOM 1644 C CA . GLU A 1 197 ? 10.282 -2.092 -7.711 1.00 95.25 197 GLU A CA 1
ATOM 1645 C C . GLU A 1 197 ? 11.381 -1.404 -8.523 1.00 95.25 197 GLU A C 1
ATOM 1647 O O . GLU A 1 197 ? 12.201 -2.046 -9.185 1.00 95.25 197 GLU A O 1
ATOM 1652 N N . CYS A 1 198 ? 11.409 -0.074 -8.491 1.00 95.50 198 CYS A N 1
ATOM 1653 C CA . CYS A 1 198 ? 12.370 0.711 -9.248 1.00 95.50 198 CYS A CA 1
ATOM 1654 C C . CYS A 1 198 ? 13.807 0.423 -8.765 1.00 95.50 198 CYS A C 1
ATOM 1656 O O . CYS A 1 198 ? 14.114 0.651 -7.595 1.00 95.50 198 CYS A O 1
ATOM 1658 N N . PRO A 1 199 ? 14.747 0.030 -9.645 1.00 93.88 199 PRO A N 1
ATOM 1659 C CA . PRO A 1 199 ? 16.118 -0.299 -9.246 1.00 93.88 199 PRO A CA 1
ATOM 1660 C C . PRO A 1 199 ? 16.928 0.917 -8.768 1.00 93.88 199 PRO A C 1
ATOM 1662 O O . PRO A 1 199 ? 18.032 0.762 -8.251 1.00 93.88 199 PRO A O 1
ATOM 1665 N N . VAL A 1 200 ? 16.411 2.133 -8.968 1.00 95.00 200 VAL A N 1
ATOM 1666 C CA . VAL A 1 200 ? 17.097 3.383 -8.620 1.00 95.00 200 VAL A CA 1
ATOM 1667 C C . VAL A 1 200 ? 16.618 3.954 -7.296 1.00 95.00 200 VAL A C 1
ATOM 1669 O O . VAL A 1 200 ? 17.456 4.293 -6.466 1.00 95.00 200 VAL A O 1
ATOM 1672 N N . CYS A 1 201 ? 15.301 4.077 -7.119 1.00 94.00 201 CYS A N 1
ATOM 1673 C CA . CYS A 1 201 ? 14.694 4.718 -5.951 1.00 94.00 201 CYS A CA 1
ATOM 1674 C C . CYS A 1 201 ? 13.860 3.769 -5.082 1.00 94.00 201 CYS A C 1
ATOM 1676 O O . CYS A 1 201 ? 13.261 4.230 -4.121 1.00 94.00 201 CYS A O 1
ATOM 1678 N N . GLN A 1 202 ? 13.783 2.477 -5.429 1.00 93.25 202 GLN A N 1
ATOM 1679 C CA . GLN A 1 202 ? 13.051 1.440 -4.684 1.00 93.25 202 GLN A CA 1
ATOM 1680 C C . GLN A 1 202 ? 11.539 1.687 -4.533 1.00 93.25 202 GLN A C 1
ATOM 1682 O O . GLN A 1 202 ? 10.867 0.994 -3.777 1.00 93.25 202 GLN A O 1
ATOM 1687 N N . ARG A 1 203 ? 10.978 2.646 -5.281 1.00 94.75 203 ARG A N 1
ATOM 1688 C CA . ARG A 1 203 ? 9.527 2.847 -5.351 1.00 94.75 203 ARG A CA 1
ATOM 1689 C C . ARG A 1 203 ? 8.858 1.722 -6.127 1.00 94.75 203 ARG A C 1
ATOM 1691 O O . ARG A 1 203 ? 9.354 1.329 -7.187 1.00 94.75 203 ARG A O 1
ATOM 1698 N N . ILE A 1 204 ? 7.720 1.265 -5.627 1.00 95.94 204 ILE A N 1
ATOM 1699 C CA . ILE A 1 204 ? 6.828 0.328 -6.304 1.00 95.94 204 ILE A CA 1
ATOM 1700 C C . ILE A 1 204 ? 6.090 1.094 -7.407 1.00 95.94 204 ILE A C 1
ATOM 1702 O O . ILE A 1 204 ? 5.742 2.259 -7.228 1.00 95.94 204 ILE A O 1
ATOM 1706 N N . PHE A 1 205 ? 5.886 0.496 -8.573 1.00 97.25 205 PHE A N 1
ATOM 1707 C CA . PHE A 1 205 ? 5.124 1.111 -9.655 1.00 97.25 205 PHE A CA 1
ATOM 1708 C C . PHE A 1 205 ? 4.445 0.055 -10.524 1.00 97.25 205 PHE A C 1
ATOM 1710 O O . PHE A 1 205 ? 4.922 -1.075 -10.627 1.00 97.25 205 PHE A O 1
ATOM 1717 N N . TRP A 1 206 ? 3.364 0.459 -11.189 1.00 97.50 206 TRP A N 1
ATOM 1718 C CA . TRP A 1 206 ? 2.732 -0.325 -12.243 1.00 97.50 206 TRP A CA 1
ATOM 1719 C C . TRP A 1 206 ? 3.393 -0.045 -13.601 1.00 97.50 206 TRP A C 1
ATOM 1721 O O . TRP A 1 206 ? 3.525 1.102 -14.047 1.00 97.50 206 TRP A O 1
ATOM 1731 N N . ALA A 1 207 ? 3.850 -1.095 -14.275 1.00 96.75 207 ALA A N 1
ATOM 1732 C CA . ALA A 1 207 ? 4.523 -1.024 -15.563 1.00 96.75 207 ALA A CA 1
ATOM 1733 C C . ALA A 1 207 ? 3.516 -1.163 -16.723 1.00 96.75 207 ALA A C 1
ATOM 1735 O O . ALA A 1 207 ? 3.217 -2.268 -17.175 1.00 96.75 207 ALA A O 1
ATOM 1736 N N . HIS A 1 208 ? 3.004 -0.033 -17.239 1.00 94.31 208 HIS A N 1
ATOM 1737 C CA . HIS A 1 208 ? 2.086 -0.048 -18.395 1.00 94.31 208 HIS A CA 1
ATOM 1738 C C . HIS A 1 208 ? 2.690 -0.726 -19.642 1.00 94.31 208 HIS A C 1
ATOM 1740 O O . HIS A 1 208 ? 1.995 -1.508 -20.283 1.00 94.31 208 HIS A O 1
ATOM 1746 N N . PRO A 1 209 ? 3.972 -0.515 -19.992 1.00 95.44 209 PRO A N 1
ATOM 1747 C CA . PRO A 1 209 ? 4.708 -1.485 -20.801 1.00 95.44 209 PRO A CA 1
ATOM 1748 C C . PRO A 1 209 ? 5.415 -2.504 -19.907 1.00 95.44 209 PRO A C 1
ATOM 1750 O O . PRO A 1 209 ? 6.139 -2.105 -18.994 1.00 95.44 209 PRO A O 1
ATOM 1753 N N . ILE A 1 210 ? 5.320 -3.796 -20.238 1.00 92.31 210 ILE A N 1
ATOM 1754 C CA . ILE A 1 210 ? 6.086 -4.866 -19.565 1.00 92.31 210 ILE A CA 1
ATOM 1755 C C . ILE A 1 210 ? 7.600 -4.605 -19.669 1.00 92.31 210 ILE A C 1
ATOM 1757 O O . ILE A 1 210 ? 8.372 -4.974 -18.793 1.00 92.31 210 ILE A O 1
ATOM 1761 N N . SER A 1 211 ? 8.068 -3.886 -20.687 1.00 92.81 211 SER A N 1
ATOM 1762 C CA . SER A 1 211 ? 9.482 -3.507 -20.817 1.00 92.81 211 SER A CA 1
ATOM 1763 C C . SER A 1 211 ? 9.919 -2.350 -19.900 1.00 92.81 211 SER A C 1
ATOM 1765 O O . SER A 1 211 ? 11.108 -2.035 -19.822 1.00 92.81 211 SER A O 1
ATOM 1767 N N . LYS A 1 212 ? 9.001 -1.684 -19.181 1.00 94.88 212 LYS A N 1
ATOM 1768 C CA . LYS A 1 212 ? 9.336 -0.541 -18.317 1.00 94.88 212 LYS A CA 1
ATOM 1769 C C . LYS A 1 212 ? 10.054 -1.022 -17.049 1.00 94.88 212 LYS A C 1
ATOM 1771 O O . LYS A 1 212 ? 9.464 -1.642 -16.169 1.00 94.88 212 LYS A O 1
ATOM 1776 N N . MET A 1 213 ? 11.340 -0.682 -16.937 1.00 93.44 213 MET A N 1
ATOM 1777 C CA . MET A 1 213 ? 12.217 -1.094 -15.824 1.00 93.44 213 MET A CA 1
ATOM 1778 C C . MET A 1 213 ? 12.335 -0.067 -14.689 1.00 93.44 213 MET A C 1
ATOM 1780 O O . MET A 1 213 ? 13.034 -0.297 -13.707 1.00 93.44 213 MET A O 1
ATOM 1784 N N . SER A 1 214 ? 11.746 1.120 -14.820 1.00 96.56 214 SER A N 1
ATOM 1785 C CA . SER A 1 214 ? 11.902 2.203 -13.840 1.00 96.56 214 SER A CA 1
ATOM 1786 C C . SER A 1 214 ? 10.642 3.047 -13.755 1.00 96.56 214 SER A C 1
ATOM 1788 O O . SER A 1 214 ? 9.969 3.248 -14.765 1.00 96.56 214 SER A O 1
ATOM 1790 N N . CYS A 1 215 ? 10.353 3.587 -12.569 1.00 97.00 215 CYS A N 1
ATOM 1791 C CA . CYS A 1 215 ? 9.118 4.333 -12.322 1.00 97.00 215 CYS A CA 1
ATOM 1792 C C . CYS A 1 215 ? 9.007 5.615 -13.172 1.00 97.00 215 CYS A C 1
ATOM 1794 O O . CYS A 1 215 ? 7.917 5.955 -13.633 1.00 97.00 215 CYS A O 1
ATOM 1796 N N . SER A 1 216 ? 10.133 6.284 -13.451 1.00 97.19 216 SER A N 1
ATOM 1797 C CA . SER A 1 216 ? 10.195 7.545 -14.201 1.00 97.19 216 SER A CA 1
ATOM 1798 C C . SER A 1 216 ? 11.355 7.597 -15.197 1.00 97.19 216 SER A C 1
ATOM 1800 O O . SER A 1 216 ? 12.342 6.865 -15.070 1.00 97.19 216 SER A O 1
ATOM 1802 N N . THR A 1 217 ? 11.274 8.518 -16.164 1.00 97.19 217 THR A N 1
ATOM 1803 C CA . THR A 1 217 ? 12.347 8.790 -17.138 1.00 97.19 217 THR A CA 1
ATOM 1804 C C . THR A 1 217 ? 13.657 9.175 -16.453 1.00 97.19 217 THR A C 1
ATOM 1806 O O . THR A 1 217 ? 14.715 8.671 -16.827 1.00 97.19 217 THR A O 1
ATOM 1809 N N . ARG A 1 218 ? 13.595 9.988 -15.387 1.00 97.75 218 ARG A N 1
ATOM 1810 C CA . ARG A 1 218 ? 14.766 10.349 -14.571 1.00 97.75 218 ARG A CA 1
ATOM 1811 C C . ARG A 1 218 ? 15.448 9.109 -13.988 1.00 97.75 218 ARG A C 1
ATOM 1813 O O . ARG A 1 218 ? 16.663 8.967 -14.110 1.00 97.75 218 ARG A O 1
ATOM 1820 N N . CYS A 1 219 ? 14.675 8.193 -13.397 1.00 97.88 219 CYS A N 1
ATOM 1821 C CA . CYS A 1 219 ? 15.219 6.944 -12.861 1.00 97.88 219 CYS A CA 1
ATOM 1822 C C . CYS A 1 219 ? 15.788 6.052 -13.969 1.00 97.88 219 CYS A C 1
ATOM 1824 O O . CYS A 1 219 ? 16.874 5.510 -13.805 1.00 97.88 219 CYS A O 1
ATOM 1826 N N . ARG A 1 220 ? 15.115 5.954 -15.120 1.00 97.25 220 ARG A N 1
ATOM 1827 C CA . ARG A 1 220 ? 15.607 5.185 -16.273 1.00 97.25 220 ARG A CA 1
ATOM 1828 C C . ARG A 1 220 ? 16.974 5.680 -16.754 1.00 97.25 220 ARG A C 1
ATOM 1830 O O . ARG A 1 220 ? 17.884 4.877 -16.939 1.00 97.25 220 ARG A O 1
ATOM 1837 N N . ASN A 1 221 ? 17.144 6.992 -16.908 1.00 97.50 221 ASN A N 1
ATOM 1838 C CA . ASN A 1 221 ? 18.415 7.576 -17.346 1.00 97.50 221 ASN A CA 1
ATOM 1839 C C . ASN A 1 221 ? 19.528 7.303 -16.325 1.00 97.50 221 ASN A C 1
ATOM 1841 O O . ASN A 1 221 ? 20.615 6.860 -16.694 1.00 97.50 221 ASN A O 1
ATOM 1845 N N . LEU A 1 222 ? 19.238 7.481 -15.032 1.00 97.81 222 LEU A N 1
ATOM 1846 C CA . LEU A 1 222 ? 20.196 7.191 -13.964 1.00 97.81 222 LEU A CA 1
ATOM 1847 C C . LEU A 1 222 ? 20.572 5.700 -13.912 1.00 97.81 222 LEU A C 1
ATOM 1849 O O . LEU A 1 222 ? 21.744 5.368 -13.729 1.00 97.81 222 LEU A O 1
ATOM 1853 N N . PHE A 1 223 ? 19.606 4.802 -14.115 1.00 96.12 223 PHE A N 1
ATOM 1854 C CA . PHE A 1 223 ? 19.851 3.365 -14.228 1.00 96.12 223 PHE A CA 1
ATOM 1855 C C . PHE A 1 223 ? 20.802 3.047 -15.388 1.00 96.12 223 PHE A C 1
ATOM 1857 O O . PHE A 1 223 ? 21.795 2.350 -15.184 1.00 96.12 223 PHE A O 1
ATOM 1864 N N . ASN A 1 224 ? 20.556 3.613 -16.573 1.00 96.25 224 ASN A N 1
ATOM 1865 C CA . ASN A 1 224 ? 21.396 3.403 -17.754 1.00 96.25 224 ASN A CA 1
ATOM 1866 C C . ASN A 1 224 ? 22.832 3.900 -17.538 1.00 96.25 224 ASN A C 1
ATOM 1868 O O . ASN A 1 224 ? 23.777 3.178 -17.851 1.00 96.25 224 ASN A O 1
ATOM 1872 N N . VAL A 1 225 ? 23.012 5.078 -16.929 1.00 97.56 225 VAL A N 1
ATOM 1873 C CA . VAL A 1 225 ? 24.343 5.609 -16.587 1.00 97.56 225 VAL A CA 1
ATOM 1874 C C . VAL A 1 225 ? 25.074 4.681 -15.612 1.00 97.56 225 VAL A C 1
ATOM 1876 O O . VAL A 1 225 ? 26.246 4.365 -15.824 1.00 97.56 225 VAL A O 1
ATOM 1879 N N . ARG A 1 226 ? 24.395 4.199 -14.559 1.00 96.50 226 ARG A N 1
ATOM 1880 C CA . ARG A 1 226 ? 24.974 3.244 -13.595 1.00 96.50 226 ARG A CA 1
ATOM 1881 C C . ARG A 1 226 ? 25.359 1.927 -14.273 1.00 96.50 226 ARG A C 1
ATOM 1883 O O . ARG A 1 226 ? 26.470 1.444 -14.059 1.00 96.50 226 ARG A O 1
ATOM 1890 N N . LYS A 1 227 ? 24.482 1.383 -15.123 1.00 95.75 227 LYS A N 1
ATOM 1891 C CA . LYS A 1 227 ? 24.726 0.157 -15.899 1.00 95.75 227 LYS A CA 1
ATOM 1892 C C . LYS A 1 227 ? 25.939 0.316 -16.819 1.00 95.75 227 LYS A C 1
ATOM 1894 O O . LYS A 1 227 ? 26.824 -0.533 -16.803 1.00 95.75 227 LYS A O 1
ATOM 1899 N N . HIS A 1 228 ? 26.021 1.422 -17.557 1.00 97.44 228 HIS A N 1
ATOM 1900 C CA . HIS A 1 228 ? 27.140 1.723 -18.451 1.00 97.44 228 HIS A CA 1
ATOM 1901 C C . HIS A 1 228 ? 28.474 1.822 -17.697 1.00 97.44 228 HIS A C 1
ATOM 1903 O O . HIS A 1 228 ? 29.450 1.177 -18.072 1.00 97.44 228 HIS A O 1
ATOM 1909 N N . ARG A 1 229 ? 28.517 2.566 -16.583 1.00 97.50 229 ARG A N 1
ATOM 1910 C CA . ARG A 1 229 ? 29.723 2.673 -15.740 1.00 97.50 229 ARG A CA 1
ATOM 1911 C C . ARG A 1 229 ? 30.164 1.314 -15.187 1.00 97.50 229 ARG A C 1
ATOM 1913 O O . ARG A 1 229 ? 31.360 1.034 -15.153 1.00 97.50 229 ARG A O 1
ATOM 1920 N N . ALA A 1 230 ? 29.218 0.460 -14.793 1.00 96.69 230 ALA A N 1
ATOM 1921 C CA . ALA A 1 230 ? 29.519 -0.891 -14.328 1.00 96.69 230 ALA A CA 1
ATOM 1922 C C . ALA A 1 230 ? 30.125 -1.771 -15.437 1.00 96.69 230 ALA A C 1
ATOM 1924 O O . ALA A 1 230 ? 31.086 -2.491 -15.174 1.00 96.69 230 ALA A O 1
ATOM 1925 N N . LEU A 1 231 ? 29.616 -1.682 -16.673 1.00 96.56 231 LEU A N 1
ATOM 1926 C CA . LEU A 1 231 ? 30.178 -2.388 -17.833 1.00 96.56 231 LEU A CA 1
ATOM 1927 C C . LEU A 1 231 ? 31.599 -1.913 -18.154 1.00 96.56 231 LEU A C 1
ATOM 1929 O O . LEU A 1 231 ? 32.495 -2.736 -18.312 1.00 96.56 231 LEU A O 1
ATOM 1933 N N . MET A 1 232 ? 31.833 -0.598 -18.158 1.00 97.69 232 MET A N 1
ATOM 1934 C CA . MET A 1 232 ? 33.169 -0.035 -18.388 1.00 97.69 232 MET A CA 1
ATOM 1935 C C . MET A 1 232 ? 34.181 -0.489 -17.328 1.00 97.69 232 MET A C 1
ATOM 1937 O O . MET A 1 232 ? 35.311 -0.836 -17.665 1.00 97.69 232 MET A O 1
ATOM 1941 N N . LYS A 1 233 ? 33.772 -0.560 -16.052 1.00 97.44 233 LYS A N 1
ATOM 1942 C CA . LYS A 1 233 ? 34.623 -1.084 -14.972 1.00 97.44 233 LYS A CA 1
ATOM 1943 C C . LYS A 1 233 ? 34.962 -2.566 -15.173 1.00 97.44 233 LYS A C 1
ATOM 1945 O O . LYS A 1 233 ? 36.113 -2.937 -14.968 1.00 97.44 233 LYS A O 1
ATOM 1950 N N . LYS A 1 234 ? 33.997 -3.394 -15.595 1.00 96.50 234 LYS A N 1
ATOM 1951 C CA . LYS A 1 234 ? 34.234 -4.815 -15.910 1.00 96.50 234 LYS A CA 1
ATOM 1952 C C . LYS A 1 234 ? 35.211 -4.979 -17.072 1.00 96.50 234 LYS A C 1
ATOM 1954 O O . LYS A 1 234 ? 36.182 -5.708 -16.938 1.00 96.50 234 LYS A O 1
ATOM 1959 N N . ASN A 1 235 ? 35.013 -4.244 -18.165 1.00 96.81 235 ASN A N 1
ATOM 1960 C CA . ASN A 1 235 ? 35.898 -4.311 -19.330 1.00 96.81 235 ASN A CA 1
ATOM 1961 C C . ASN A 1 235 ? 37.327 -3.855 -19.007 1.00 96.81 235 ASN A C 1
ATOM 1963 O O . ASN A 1 235 ? 38.273 -4.404 -19.558 1.00 96.81 235 ASN A O 1
ATOM 1967 N N . LYS A 1 236 ? 37.495 -2.876 -18.105 1.00 95.75 236 LYS A N 1
ATOM 1968 C CA . LYS A 1 236 ? 38.820 -2.460 -17.623 1.00 95.75 236 LYS A CA 1
ATOM 1969 C C . LYS A 1 236 ? 39.497 -3.533 -16.764 1.00 95.75 236 LYS A C 1
ATOM 1971 O O . LYS A 1 236 ? 40.708 -3.626 -16.808 1.00 95.75 236 LYS A O 1
ATOM 1976 N N . ALA A 1 237 ? 38.739 -4.318 -15.999 1.00 94.81 237 ALA A N 1
ATOM 1977 C CA . ALA A 1 237 ? 39.284 -5.381 -15.149 1.00 94.81 237 ALA A CA 1
ATOM 1978 C C . ALA A 1 237 ? 39.715 -6.642 -15.923 1.00 94.81 237 ALA A C 1
ATOM 1980 O O . ALA A 1 237 ? 40.413 -7.480 -15.366 1.00 94.81 237 ALA A O 1
ATOM 1981 N N . HIS A 1 238 ? 39.281 -6.790 -17.178 1.00 92.31 238 HIS A N 1
ATOM 1982 C CA . HIS A 1 238 ? 39.669 -7.896 -18.061 1.00 92.31 238 HIS A CA 1
ATOM 1983 C C . HIS A 1 238 ? 40.859 -7.567 -18.980 1.00 92.31 238 HIS A C 1
ATOM 1985 O O . HIS A 1 238 ? 41.258 -8.427 -19.761 1.00 92.31 238 HIS A O 1
ATOM 1991 N N . LYS A 1 239 ? 41.379 -6.337 -18.927 1.00 84.06 239 LYS A N 1
ATOM 1992 C CA . LYS A 1 239 ? 42.583 -5.905 -19.646 1.00 84.06 239 LYS A CA 1
ATOM 1993 C C . LYS A 1 239 ? 43.757 -5.858 -18.685 1.00 84.06 239 LYS A C 1
ATOM 1995 O O . LYS A 1 239 ? 44.858 -6.224 -19.135 1.00 84.06 239 LYS A O 1
#